Protein 5GJ3 (pdb70)

Foldseek 3Di:
DDDDQFAEEELAQQLLQLCVVLPNNVNYAEYEPRNCPVVVSNVPHHYQYHQADGHLCSVVVSVGQEYEYEPSGDDPVSVVSCVVVVRHYDYYYQFLDLCRQLRSLCVSCVVVVNNPSSVVLSVLLVVLLVVLLVLLVVQPQFWQEWEWEAQAPVATKTADPRANLCVLQVSLNHHDLQVQVVDHGIDHDDPSSLVRRLGLEYEYEPVRCVRQPHLVRVCVNPNQCPRLCNVVVRYHYYHCCQNGVSHSNSSVNSNVSNVSRSVSSPPRDD

Secondary structure (DSSP, 8-state):
-------EEE-SHHHHHHHHHTT-GGGEEEE-TT--SSHHHHTTS-B-EETTEE-HHHHHTT--SEEEEETT---HHHHHHHHHTT--EEEE---SSTTHHHHHHHHHHHHTT-HHHHHHHHHHHHHHHHHHHHHHTT-SSPPEEEEEEEETTTEEEEE-BSSHHHHHHHHTT-EEGGGGGT-BSEEE--HHHHHHH--SEEEEEHHHHHHTTHHHHHTTSTTGGGSHHHHHT-EEEE-HHHHHS-STTHHHHHHHHHHHHHHHHHHS--

B-factor: mean 26.41, std 10.15, range [11.86, 71.6]

Nearest PDB structures (foldseek):
  5y8b-assembly1_A  TM=9.807E-01  e=2.595E-48  Roseiflexus sp. RS-1
  5y8a-assembly2_B  TM=9.314E-01  e=2.116E-29  Burkholderia cenocepacia J2315
  2rg7-assembly1_C  TM=9.288E-01  e=3.990E-22  Shigella dysenteriae
  2r79-assembly1_A  TM=8.834E-01  e=9.830E-23  Pseudomonas aeruginosa
  5b4z-assembly1_A  TM=8.916E-01  e=2.299E-21  Corynebacterium glutamicum ATCC 13032

Organism: Roseiflexus sp. (strain RS-1) (NCBI:txid357808)

Solvent-accessible surface area: 12609 Å² total; per-residue (Å²): 109,142,176,78,86,69,90,0,0,0,0,0,0,12,0,0,7,0,0,25,51,4,48,33,5,126,72,6,23,0,7,3,66,28,8,59,84,30,68,118,123,8,135,135,45,63,99,1,16,75,24,134,178,7,48,10,128,21,0,42,67,28,107,15,52,19,0,0,0,1,112,25,11,6,46,101,124,11,19,47,101,0,140,95,58,63,24,78,43,34,67,17,50,38,42,58,32,28,83,0,1,33,66,0,0,99,38,0,1,148,42,20,58,30,80,135,108,0,69,160,31,0,63,95,3,69,55,48,12,58,57,0,104,87,54,9,170,106,21,130,94,54,3,51,0,0,1,0,70,9,142,20,102,143,35,37,45,0,0,0,152,97,14,24,2,22,35,1,0,67,12,0,18,6,70,15,0,0,40,78,38,59,13,80,81,93,94,86,25,33,100,119,14,7,129,44,4,72,0,2,0,0,0,0,18,72,146,5,25,142,53,14,56,24,40,95,16,0,22,173,10,111,44,0,44,100,0,10,0,5,167,83,134,41,26,35,35,21,51,54,22,36,1,54,11,7,6,12,36,3,0,78,0,0,44,64,0,0,90,22,0,67,78,2,18,129,38,8,134,195

CATH classification: 3.40.50.1980

Structure (mmCIF, N/CA/C/O backbone):
data_5GJ3
#
_entry.id   5GJ3
#
_cell.length_a   67.326
_cell.length_b   86.338
_cell.length_c   118.806
_cell.angle_alpha   90.000
_cell.angle_beta   90.000
_cell.angle_gamma   90.000
#
_symmetry.space_group_name_H-M   'C 2 2 21'
#
loop_
_entity.id
_entity.type
_entity.pdbx_description
1 polymer 'Periplasmic binding protein'
2 non-polymer 'PROTOPORPHYRIN IX CONTAINING FE'
3 non-polymer 'ZINC ION'
4 water water
#
loop_
_atom_site.group_PDB
_atom_site.id
_atom_site.type_symbol
_atom_site.label_atom_id
_atom_site.label_alt_id
_atom_site.label_comp_id
_atom_site.label_asym_id
_atom_site.label_entity_id
_atom_site.label_seq_id
_atom_site.pdbx_PDB_ins_code
_atom_site.Cartn_x
_atom_site.Cartn_y
_atom_site.Cartn_z
_atom_site.occupancy
_atom_site.B_iso_or_equiv
_atom_site.auth_seq_id
_atom_site.auth_comp_id
_atom_site.auth_asym_id
_atom_site.auth_atom_id
_atom_site.pdbx_PDB_model_num
ATOM 1 N N . GLY A 1 1 ? -0.841 -10.411 39.050 1.00 42.70 91 GLY A N 1
ATOM 2 C CA . GLY A 1 1 ? -1.444 -11.229 37.956 1.00 52.45 91 GLY A CA 1
ATOM 3 C C . GLY A 1 1 ? -2.090 -10.449 36.813 1.00 58.40 91 GLY A C 1
ATOM 4 O O . GLY A 1 1 ? -1.588 -10.538 35.685 1.00 64.61 91 GLY A O 1
ATOM 5 N N . PRO A 1 2 ? -3.189 -9.673 37.094 1.00 55.71 92 PRO A N 1
ATOM 6 C CA . PRO A 1 2 ? -4.169 -9.139 36.106 1.00 55.58 92 PRO A CA 1
ATOM 7 C C . PRO A 1 2 ? -3.568 -8.353 34.934 1.00 54.18 92 PRO A C 1
ATOM 8 O O . PRO A 1 2 ? -2.624 -7.581 35.125 1.00 49.38 92 PRO A O 1
ATOM 12 N N . LEU A 1 3 ? -4.116 -8.562 33.736 1.00 51.72 93 LEU A N 1
ATOM 13 C CA . LEU A 1 3 ? -3.582 -7.953 32.518 1.00 50.58 93 LEU A CA 1
ATOM 14 C C . LEU A 1 3 ? -4.633 -7.049 31.874 1.00 48.38 93 LEU A C 1
ATOM 15 O O . LEU A 1 3 ? -5.751 -7.502 31.574 1.00 51.72 93 LEU A O 1
ATOM 20 N N . GLY A 1 4 ? -4.282 -5.782 31.662 1.00 38.84 94 GLY A N 1
ATOM 21 C CA . GLY A 1 4 ? -5.179 -4.850 30.984 1.00 36.84 94 GL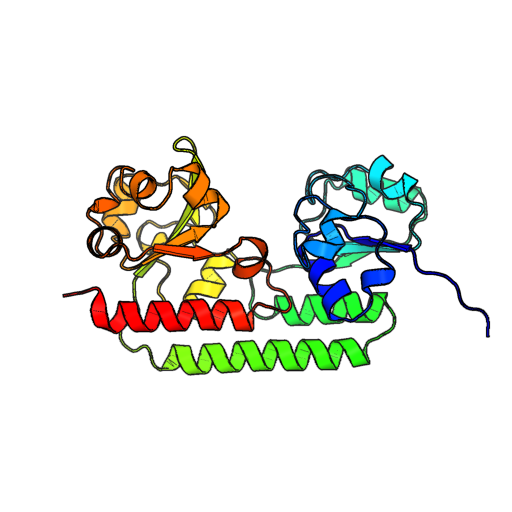Y A CA 1
ATOM 22 C C . GLY A 1 4 ? -4.979 -4.985 29.489 1.00 37.16 94 GLY A C 1
ATOM 23 O O . GLY A 1 4 ? -4.035 -5.639 29.046 1.00 39.39 94 GLY A O 1
ATOM 24 N N . SER A 1 5 ? -5.838 -4.390 28.678 1.00 32.77 95 SER A N 1
ATOM 25 C CA . SER A 1 5 ? -5.508 -4.426 27.268 1.00 30.90 95 SER A CA 1
ATOM 26 C C . SER A 1 5 ? -5.296 -3.014 26.739 1.00 26.69 95 SER A C 1
ATOM 27 O O . SER A 1 5 ? -6.179 -2.144 26.835 1.00 25.73 95 SER A O 1
ATOM 30 N N . GLU A 1 6 ? -4.089 -2.786 26.258 1.00 23.48 96 GLU A N 1
ATOM 31 C CA . GLU A 1 6 ? -3.654 -1.472 25.818 1.00 23.20 96 GLU A CA 1
ATOM 32 C C . GLU A 1 6 ? -4.421 -1.101 24.534 1.00 21.09 96 GLU A C 1
ATOM 33 O O . GLU A 1 6 ? -4.598 -1.925 23.642 1.00 19.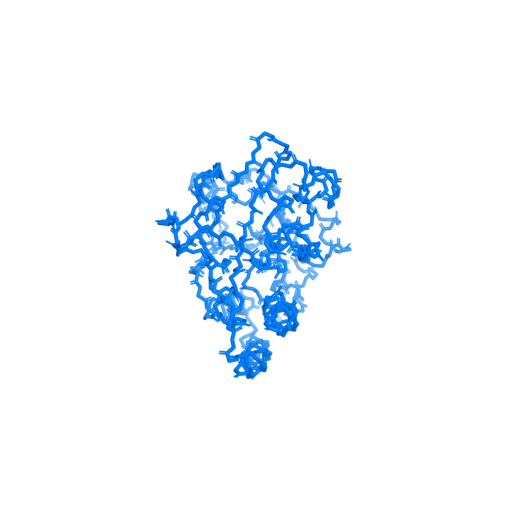35 96 GLU A O 1
ATOM 39 N N . ARG A 1 7 ? -4.940 0.117 24.486 1.00 20.87 97 ARG A N 1
ATOM 40 C CA . ARG A 1 7 ? -5.544 0.693 23.279 1.00 18.78 97 ARG A CA 1
ATOM 41 C C . ARG A 1 7 ? -4.798 2.005 22.974 1.00 19.71 97 ARG A C 1
ATOM 42 O O . ARG A 1 7 ? -5.021 3.028 23.612 1.00 17.36 97 ARG A O 1
ATOM 50 N N . ILE A 1 8 ? -3.887 1.923 22.020 1.00 16.61 98 ILE A N 1
ATOM 51 C CA . ILE A 1 8 ? -2.975 3.025 21.690 1.00 16.34 98 ILE A CA 1
ATOM 52 C C . ILE A 1 8 ? -3.492 3.797 20.480 1.00 17.00 98 ILE A C 1
ATOM 53 O O . ILE A 1 8 ? -3.854 3.199 19.397 1.00 16.25 98 ILE A O 1
ATOM 58 N N . VAL A 1 9 ? -3.556 5.113 20.660 1.00 16.16 99 VAL A N 1
ATOM 59 C CA . VAL A 1 9 ? -3.781 6.036 19.583 1.00 16.50 99 VAL A CA 1
ATOM 60 C C . VAL A 1 9 ? -2.451 6.764 19.376 1.00 17.23 99 VAL A C 1
ATOM 61 O O . VAL A 1 9 ? -1.891 7.381 20.301 1.00 14.20 99 VAL A O 1
ATOM 65 N N . SER A 1 10 ? -1.920 6.616 18.167 1.00 17.17 100 SER A N 1
ATOM 66 C CA . SER A 1 10 ? -0.620 7.169 17.827 1.00 18.93 100 SER A CA 1
ATOM 67 C C . SER A 1 10 ? -0.825 8.435 16.962 1.00 17.71 100 SER A C 1
ATOM 68 O O . SER A 1 10 ? -1.526 8.401 15.920 1.00 17.26 100 SER A O 1
ATOM 71 N N . LEU A 1 11 ? -0.223 9.549 17.366 1.00 15.99 101 LEU A N 1
ATOM 72 C CA . LEU A 1 11 ? -0.502 10.833 16.718 1.00 15.90 101 LEU A CA 1
ATOM 73 C C . LEU A 1 11 ? 0.340 11.183 15.444 1.00 15.08 101 LEU A C 1
ATOM 74 O O . LEU A 1 11 ? 0.010 12.147 14.736 1.00 15.15 101 LEU A O 1
ATOM 79 N N . ASN A 1 12 ? 1.402 10.441 15.192 1.00 13.73 102 ASN A N 1
ATOM 80 C CA . ASN A 1 12 ? 2.305 10.791 14.094 1.00 15.71 102 ASN A CA 1
ATOM 81 C C . ASN A 1 12 ? 2.704 9.539 13.371 1.00 17.38 102 ASN A C 1
ATOM 82 O O . ASN A 1 12 ? 2.894 8.493 13.996 1.00 17.08 102 ASN A O 1
ATOM 87 N N . GLY A 1 13 ? 2.825 9.644 12.042 1.00 17.48 103 GLY A N 1
ATOM 88 C CA . GLY A 1 13 ? 3.275 8.496 11.242 1.00 16.76 103 GLY A CA 1
ATOM 89 C C . GLY A 1 13 ? 4.564 7.817 11.648 1.00 16.53 103 GLY A C 1
ATOM 90 O O . GLY A 1 13 ? 4.645 6.596 11.605 1.00 14.54 103 GLY A O 1
ATOM 91 N N . ASP A 1 14 ? 5.590 8.588 12.054 1.00 18.36 104 ASP A N 1
ATOM 92 C CA . ASP A 1 14 ? 6.852 7.999 12.496 1.00 17.83 104 ASP A CA 1
ATOM 93 C C . ASP A 1 14 ? 6.807 7.260 13.875 1.00 18.80 104 ASP A C 1
ATOM 94 O O . ASP A 1 14 ? 7.447 6.191 14.082 1.00 16.81 104 ASP A O 1
ATOM 99 N N . ILE A 1 15 ? 6.001 7.794 14.801 1.00 17.47 105 ILE A N 1
ATOM 100 C CA . ILE A 1 15 ? 5.704 7.102 16.074 1.00 15.69 105 ILE A CA 1
ATOM 101 C C . ILE A 1 15 ? 4.956 5.780 15.825 1.00 15.80 105 ILE A C 1
ATOM 102 O O . ILE A 1 15 ? 5.325 4.727 16.367 1.00 17.66 105 ILE A O 1
ATOM 107 N N . THR A 1 16 ? 3.951 5.824 14.962 1.00 15.16 106 THR A N 1
ATOM 108 C CA . THR A 1 16 ? 3.219 4.601 14.582 1.00 16.05 106 THR A CA 1
ATOM 109 C C . THR A 1 16 ? 4.173 3.524 14.029 1.00 16.82 106 THR A C 1
ATOM 110 O O . THR A 1 16 ? 4.164 2.383 14.474 1.00 16.91 106 THR A O 1
ATOM 114 N N . GLU A 1 17 ? 5.041 3.915 13.102 1.00 17.02 107 GLU A N 1
ATOM 115 C CA . GLU A 1 17 ? 6.004 2.999 12.498 1.00 16.58 107 GLU A CA 1
ATOM 116 C C . GLU A 1 17 ? 6.872 2.379 13.575 1.00 16.83 107 GLU A C 1
ATOM 117 O O . GLU A 1 17 ? 7.193 1.188 13.537 1.00 17.89 107 GLU A O 1
ATOM 123 N N . ILE A 1 18 ? 7.242 3.186 14.565 1.00 17.19 108 ILE A N 1
ATOM 124 C CA . ILE A 1 18 ? 8.124 2.719 15.603 1.00 15.31 108 ILE A CA 1
ATOM 125 C C . ILE A 1 18 ? 7.323 1.702 16.507 1.00 16.16 108 ILE A C 1
ATOM 126 O O . ILE A 1 18 ? 7.894 0.729 16.956 1.00 15.54 108 ILE A O 1
ATOM 131 N N . ILE A 1 19 ? 6.039 1.943 16.779 1.00 15.79 109 ILE A N 1
ATOM 132 C CA . ILE A 1 19 ? 5.265 1.013 17.639 1.00 17.14 109 ILE A CA 1
ATOM 133 C C . ILE A 1 19 ? 5.242 -0.362 16.940 1.00 19.11 109 ILE A C 1
ATOM 134 O O . ILE A 1 19 ? 5.443 -1.405 17.602 1.00 18.95 109 ILE A O 1
ATOM 139 N N . PHE A 1 20 ? 4.957 -0.343 15.625 1.00 17.87 110 PHE A N 1
ATOM 140 C CA . PHE A 1 20 ? 4.919 -1.595 14.836 1.00 19.23 110 PHE A CA 1
ATOM 141 C C . PHE A 1 20 ? 6.307 -2.257 14.793 1.00 18.44 110 PHE A C 1
ATOM 142 O O . PHE A 1 20 ? 6.408 -3.452 14.974 1.00 21.38 110 PHE A O 1
ATOM 150 N N . ALA A 1 21 ? 7.386 -1.480 14.670 1.00 18.56 111 ALA A N 1
ATOM 151 C CA . ALA A 1 21 ? 8.745 -2.049 14.655 1.00 18.71 111 ALA A CA 1
ATOM 152 C C . ALA A 1 21 ? 9.152 -2.666 15.966 1.00 21.36 111 ALA A C 1
ATOM 153 O O . ALA A 1 21 ? 10.037 -3.580 16.021 1.00 20.41 111 ALA A O 1
ATOM 155 N N . LEU A 1 22 ? 8.539 -2.196 17.056 1.00 20.57 112 LEU A N 1
ATOM 156 C CA . LEU A 1 22 ? 8.842 -2.769 18.369 1.00 21.53 112 LEU A CA 1
ATOM 157 C C . LEU A 1 22 ? 8.018 -4.045 18.647 1.00 23.72 112 LEU A C 1
ATOM 158 O O . LEU A 1 22 ? 8.189 -4.700 19.689 1.00 27.33 112 LEU A O 1
ATOM 163 N N . GLY A 1 23 ? 7.096 -4.375 17.760 1.00 22.29 113 GLY A N 1
ATOM 164 C CA . GLY A 1 23 ? 6.279 -5.557 17.952 1.00 23.86 113 GLY A CA 1
ATOM 165 C C . GLY A 1 23 ? 4.904 -5.347 18.592 1.00 30.07 113 GLY A C 1
ATOM 166 O O . GLY A 1 23 ? 4.240 -6.341 18.928 1.00 30.31 113 GLY A O 1
ATOM 167 N N . MET A 1 24 ? 4.435 -4.090 18.708 1.00 25.27 114 MET A N 1
ATOM 168 C CA . MET A 1 24 ? 3.265 -3.760 19.542 1.00 23.12 114 MET A CA 1
ATOM 169 C C . MET A 1 24 ? 2.131 -3.229 18.695 1.00 21.63 114 MET A C 1
ATOM 170 O O . MET A 1 24 ? 1.176 -2.588 19.192 1.00 19.62 114 MET A O 1
ATOM 175 N N . GLY A 1 25 ? 2.241 -3.479 17.388 1.00 19.56 115 GLY A N 1
ATOM 176 C CA . GLY A 1 25 ? 1.264 -2.968 16.464 1.00 20.17 115 GLY A CA 1
ATOM 177 C C . GLY A 1 25 ? -0.135 -3.483 16.744 1.00 21.34 115 GLY A C 1
ATOM 178 O O . GLY A 1 25 ? -1.123 -2.760 16.521 1.00 21.23 115 GLY A O 1
ATOM 179 N N . GLU A 1 26 ? -0.281 -4.691 17.293 1.00 22.66 116 GLU A N 1
ATOM 180 C CA . GLU A 1 26 ? -1.674 -5.149 17.495 1.00 22.95 116 GLU A CA 1
ATOM 181 C C . GLU A 1 26 ? -2.438 -4.289 18.516 1.00 23.06 116 GLU A C 1
ATOM 182 O O . GLU A 1 26 ? -3.663 -4.345 18.549 1.00 21.17 116 GLU A O 1
ATOM 188 N N . TYR A 1 27 ? -1.739 -3.469 19.312 1.00 21.38 117 TYR A N 1
ATOM 189 C CA . TYR A 1 27 ? -2.424 -2.613 20.305 1.00 22.56 117 TYR A CA 1
ATOM 190 C C . TYR A 1 27 ? -2.817 -1.255 19.798 1.00 20.95 117 TYR A C 1
ATOM 191 O O . TYR A 1 27 ? -3.417 -0.487 20.564 1.00 19.52 117 TYR A O 1
ATOM 200 N N . VAL A 1 28 ? -2.537 -0.967 18.529 1.00 19.12 118 VAL A N 1
ATOM 201 C CA . VAL A 1 28 ? -2.830 0.368 18.004 1.00 19.36 118 VAL A CA 1
ATOM 202 C C . VAL A 1 28 ? -4.285 0.355 17.522 1.00 19.32 118 VAL A C 1
ATOM 203 O O . VAL A 1 28 ? -4.655 -0.499 16.738 1.00 22.44 118 VAL A O 1
ATOM 207 N N . VAL A 1 29 ? -5.089 1.302 17.974 1.00 17.21 119 VAL A N 1
ATOM 208 C CA . VAL A 1 29 ? -6.493 1.394 17.597 1.00 17.26 119 VAL A CA 1
ATOM 209 C C . VAL A 1 29 ? -6.846 2.585 16.716 1.00 18.44 119 VAL A C 1
ATOM 210 O O . VAL A 1 29 ? -7.976 2.666 16.170 1.00 17.42 119 VAL A O 1
ATOM 214 N N . GLY A 1 30 ? -5.900 3.511 16.528 1.00 18.61 120 GLY A N 1
ATOM 215 C CA . GLY A 1 30 ? -6.196 4.713 15.734 1.00 18.73 120 GLY A CA 1
ATOM 216 C C . GLY A 1 30 ? -4.893 5.343 15.316 1.00 18.90 120 GLY A C 1
ATOM 217 O O . GLY A 1 30 ? -3.923 5.317 16.093 1.00 17.03 120 GLY A O 1
ATOM 218 N N . VAL A 1 31 ? -4.863 5.857 14.083 1.00 18.05 121 VAL A N 1
ATOM 219 C CA . VAL A 1 31 ? -3.644 6.503 13.536 1.00 19.41 121 VAL A CA 1
ATOM 220 C C . VAL A 1 31 ? -3.981 7.775 12.784 1.00 20.40 121 VAL A C 1
ATOM 221 O O . VAL A 1 31 ? -5.122 7.976 12.373 1.00 20.53 121 VAL A O 1
ATOM 225 N N . ASP A 1 32 ? -2.973 8.619 12.567 1.00 20.90 122 ASP A N 1
ATOM 226 C CA . ASP A 1 32 ? -3.175 9.820 11.766 1.00 21.67 122 ASP A CA 1
ATOM 227 C C . ASP A 1 32 ? -2.921 9.520 10.264 1.00 22.50 122 ASP A C 1
ATOM 228 O O . ASP A 1 32 ? -2.339 8.463 9.914 1.00 22.00 122 ASP A O 1
ATOM 233 N N . SER A 1 33 ? -3.380 10.448 9.398 1.00 24.40 123 SER A N 1
ATOM 234 C CA . SER A 1 33 ? -3.196 10.416 7.900 1.00 27.93 123 SER A CA 1
ATOM 235 C C . SER A 1 33 ? -1.802 10.133 7.402 1.00 25.67 123 SER A C 1
ATOM 236 O O . SER A 1 33 ? -1.634 9.566 6.327 1.00 27.88 123 SER A O 1
ATOM 239 N N . SER A 1 34 ? -0.781 10.578 8.130 1.00 24.10 124 SER A N 1
ATOM 240 C CA . SER A 1 34 ? 0.599 10.369 7.659 1.00 24.43 124 SER A CA 1
ATOM 241 C C . SER A 1 34 ? 1.129 8.971 8.016 1.00 23.84 124 SER A C 1
ATOM 242 O O . SER A 1 34 ? 2.288 8.653 7.741 1.00 21.30 124 SER A O 1
ATOM 245 N N . ALA A 1 35 ? 0.329 8.144 8.683 1.00 19.99 125 ALA A N 1
ATOM 246 C CA . ALA A 1 35 ? 0.830 6.856 9.131 1.00 21.13 125 ALA A CA 1
ATOM 247 C C . ALA A 1 35 ? 0.661 5.833 8.014 1.00 24.25 125 ALA A C 1
ATOM 248 O O . ALA A 1 35 ? -0.328 5.099 7.992 1.00 22.87 125 ALA A O 1
ATOM 250 N N . THR A 1 36 ? 1.647 5.761 7.121 1.00 23.53 126 THR A N 1
ATOM 251 C CA . THR A 1 36 ? 1.569 4.902 5.904 1.00 23.92 126 THR A CA 1
ATOM 252 C C . THR A 1 36 ? 2.502 3.660 6.017 1.00 25.07 126 THR A C 1
ATOM 253 O O . THR A 1 36 ? 2.692 2.973 5.021 1.00 26.29 126 THR A O 1
ATOM 257 N N . TYR A 1 37 ? 3.085 3.376 7.199 1.00 23.61 127 TYR A N 1
ATOM 258 C CA . TYR A 1 37 ? 3.942 2.186 7.400 1.00 24.21 127 TYR A CA 1
ATOM 259 C C . TYR A 1 37 ? 3.754 1.453 8.750 1.00 25.93 127 TYR A C 1
ATOM 260 O O . TYR A 1 37 ? 3.883 2.102 9.789 1.00 24.13 127 TYR A O 1
ATOM 269 N N . PRO A 1 38 ? 3.550 0.096 8.744 1.00 27.28 128 PRO A N 1
ATOM 270 C CA . PRO A 1 38 ? 3.453 -0.827 7.542 1.00 27.24 128 PRO A CA 1
ATOM 271 C C . PRO A 1 38 ? 2.111 -0.600 6.830 1.00 25.44 128 PRO A C 1
ATOM 272 O O . PRO A 1 38 ? 1.059 -0.618 7.503 1.00 25.48 128 PRO A O 1
ATOM 276 N N . PRO A 1 39 ? 2.120 -0.310 5.504 1.00 26.40 129 PRO A N 1
ATOM 277 C CA . PRO A 1 39 ? 0.844 0.156 4.890 1.00 27.43 129 PRO A CA 1
ATOM 278 C C . PRO A 1 39 ? -0.319 -0.869 4.950 1.00 29.37 129 PRO A C 1
ATOM 279 O O . PRO A 1 39 ? -1.500 -0.480 5.076 1.00 29.33 129 PRO A O 1
ATOM 283 N N . GLU A 1 40 ? 0.025 -2.158 4.919 1.00 33.28 130 GLU A N 1
ATOM 284 C CA . GLU A 1 40 ? -1.003 -3.210 4.940 1.00 36.99 130 GLU A CA 1
ATOM 285 C C . GLU A 1 40 ? -1.803 -3.175 6.253 1.00 36.04 130 GLU A C 1
ATOM 286 O O . GLU A 1 40 ? -3.006 -3.447 6.254 1.00 32.72 130 GLU A O 1
ATOM 292 N N . ARG A 1 41 ? -1.127 -2.812 7.348 1.00 30.99 131 ARG A N 1
ATOM 293 C CA . ARG A 1 41 ? -1.742 -2.782 8.684 1.00 29.07 131 ARG A CA 1
ATOM 294 C C . ARG A 1 41 ? -2.419 -1.448 8.964 1.00 27.55 131 ARG A C 1
ATOM 295 O O . ARG A 1 41 ? -3.571 -1.433 9.383 1.00 26.33 131 ARG A O 1
ATOM 303 N N . THR A 1 42 ? -1.757 -0.318 8.662 1.00 25.53 132 THR A N 1
ATOM 304 C CA . THR A 1 42 ? -2.327 0.986 9.016 1.00 25.10 132 THR A CA 1
ATOM 305 C C . THR A 1 42 ? -3.528 1.376 8.150 1.00 26.87 132 THR A C 1
ATOM 306 O O . THR A 1 42 ? -4.393 2.136 8.600 1.00 23.39 132 THR A O 1
ATOM 310 N N . LYS A 1 43 ? -3.621 0.846 6.918 1.00 27.48 133 LYS A N 1
ATOM 311 C CA . LYS A 1 43 ? -4.824 1.129 6.093 1.00 29.74 133 LYS A CA 1
ATOM 312 C C . LYS A 1 43 ? -6.076 0.577 6.760 1.00 29.26 133 LYS A C 1
ATOM 313 O O . LYS A 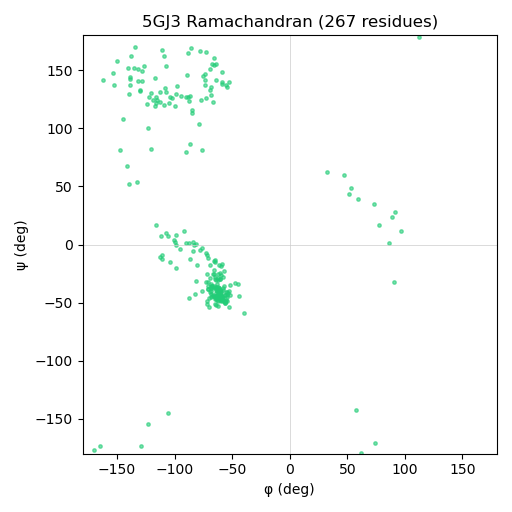1 43 ? -7.142 1.084 6.554 1.00 29.91 133 LYS A O 1
ATOM 319 N N . MET A 1 44 ? -5.934 -0.443 7.594 1.00 31.88 134 MET A N 1
ATOM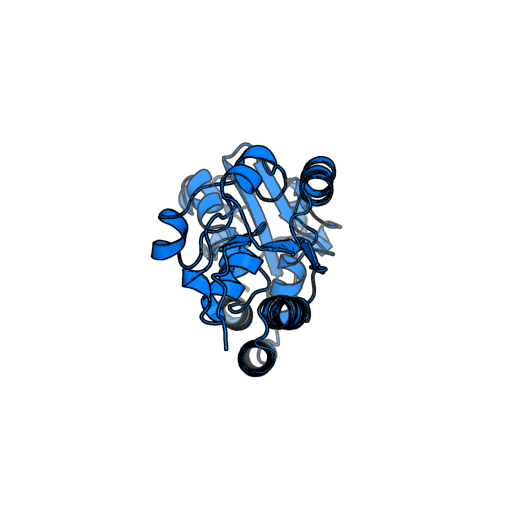 320 C CA . MET A 1 44 ? -7.112 -1.010 8.260 1.00 35.91 134 MET A CA 1
ATOM 321 C C . MET A 1 44 ? -7.569 -0.242 9.507 1.00 33.69 134 MET A C 1
ATOM 322 O O . MET A 1 44 ? -8.526 -0.643 10.149 1.00 30.62 134 MET A O 1
ATOM 327 N N . LEU A 1 45 ? -6.897 0.846 9.881 1.00 28.59 135 LEU A N 1
ATOM 328 C CA . LEU A 1 45 ? -7.197 1.415 11.214 1.00 25.77 135 LEU A CA 1
ATOM 329 C C . LEU A 1 45 ? -7.982 2.703 11.140 1.00 24.58 135 LEU A C 1
ATOM 330 O O . LEU A 1 45 ? -7.871 3.437 10.172 1.00 24.43 135 LEU A O 1
ATOM 335 N N . PRO A 1 46 ? -8.756 3.016 12.170 1.00 23.33 136 PRO A N 1
ATOM 336 C CA . PRO A 1 46 ? -9.481 4.276 12.129 1.00 23.63 136 PRO A CA 1
ATOM 337 C C . PRO A 1 46 ? -8.529 5.513 11.992 1.00 24.98 136 PRO A C 1
ATOM 338 O O . PRO A 1 46 ? -7.375 5.501 12.490 1.00 24.14 136 PRO A O 1
ATOM 342 N N . ASN A 1 47 ? -9.023 6.545 11.317 1.00 25.07 137 ASN A N 1
ATOM 343 C CA . ASN A 1 47 ? -8.255 7.746 11.036 1.00 25.28 137 ASN A CA 1
ATOM 344 C C . ASN A 1 47 ? -8.649 8.742 12.073 1.00 24.66 137 ASN A C 1
ATOM 345 O O . ASN A 1 47 ? -9.833 8.911 12.316 1.00 24.82 137 ASN A O 1
ATOM 350 N N . ILE A 1 48 ? -7.673 9.454 12.647 1.00 21.04 138 ILE A N 1
ATOM 351 C CA . ILE A 1 48 ? -7.986 10.473 13.653 1.00 19.54 138 ILE A CA 1
ATOM 352 C C . ILE A 1 48 ? -7.673 11.888 13.095 1.00 18.59 138 ILE A C 1
ATOM 353 O O . ILE A 1 48 ? -7.765 12.885 13.823 1.00 18.41 138 ILE A O 1
ATOM 358 N N . GLY A 1 49 ? -7.342 11.973 11.808 1.00 19.38 139 GLY A N 1
ATOM 359 C CA . GLY A 1 49 ? -7.101 13.289 11.181 1.00 17.71 139 GLY A CA 1
ATOM 360 C C . GLY A 1 49 ? -5.623 13.376 10.829 1.00 19.65 139 GLY A C 1
ATOM 361 O O . GLY A 1 49 ? -4.880 12.430 11.098 1.00 20.49 139 GLY A O 1
ATOM 362 N N . TYR A 1 50 ? -5.182 14.486 10.226 1.00 19.31 140 TYR A N 1
ATOM 363 C CA . TYR A 1 50 ? -3.737 14.679 9.951 1.00 19.57 140 TYR A CA 1
ATOM 364 C C . TYR A 1 50 ? -2.971 15.054 11.281 1.00 16.77 140 TYR A C 1
ATOM 365 O O . TYR A 1 50 ? -3.522 15.735 12.124 1.00 17.49 140 TYR A O 1
ATOM 374 N N . GLN A 1 51 ? -1.735 14.594 11.433 1.00 17.00 141 GLN A N 1
ATOM 375 C CA . GLN A 1 51 ? -0.914 14.852 12.662 1.00 18.10 141 GLN A CA 1
ATOM 376 C C . GLN A 1 51 ? -0.920 16.277 13.216 1.00 18.16 141 GLN A C 1
ATOM 377 O O . GLN A 1 51 ? -0.871 16.447 14.427 1.00 18.47 141 GLN A O 1
ATOM 383 N N . ARG A 1 52 ? -1.012 17.294 12.345 1.00 17.97 142 ARG A N 1
ATOM 384 C CA . ARG A 1 52 ? -1.035 18.714 12.768 1.00 19.19 142 ARG A CA 1
ATOM 385 C C . ARG A 1 52 ? -2.440 19.269 12.824 1.00 19.42 142 ARG A C 1
ATOM 386 O O . ARG A 1 52 ? -2.639 20.424 13.157 1.00 19.92 142 ARG A O 1
ATOM 394 N N . ARG A 1 53 ? -3.428 18.441 12.499 1.00 20.05 143 ARG A N 1
ATOM 395 C CA . ARG A 1 53 ? -4.813 18.910 12.477 1.00 19.65 143 ARG A CA 1
ATOM 396 C C . ARG A 1 53 ? -5.700 17.790 13.077 1.00 20.58 143 ARG A C 1
ATOM 397 O O . ARG A 1 53 ? -6.708 17.344 12.483 1.00 15.98 143 ARG A O 1
ATOM 405 N N . LEU A 1 54 ? -5.306 17.331 14.272 1.00 16.88 144 LEU A N 1
ATOM 406 C CA . LEU A 1 54 ? -5.922 16.153 14.865 1.00 16.05 144 LEU A CA 1
ATOM 407 C C . LEU A 1 54 ? -7.304 16.414 15.385 1.00 14.88 144 LEU A C 1
ATOM 408 O O . LEU A 1 54 ? -7.543 17.444 15.969 1.00 14.67 144 LEU A O 1
ATOM 413 N N . SER A 1 55 ? -8.202 15.446 15.202 1.00 17.59 145 SER A N 1
ATOM 414 C CA . SER A 1 55 ? -9.561 15.504 15.777 1.00 17.70 145 SER A CA 1
ATOM 415 C C . SER A 1 55 ? -9.590 14.973 17.244 1.00 17.50 145 SER A C 1
ATOM 416 O O . SER A 1 55 ? -9.363 13.770 17.469 1.00 16.34 145 SER A O 1
ATOM 419 N N . ALA A 1 56 ? -9.913 15.829 18.206 1.00 16.70 146 ALA A N 1
ATOM 420 C CA . ALA A 1 56 ? -10.087 15.391 19.591 1.00 19.16 146 ALA A CA 1
ATOM 421 C C . ALA A 1 56 ? -11.159 14.293 19.682 1.00 21.53 146 ALA A C 1
ATOM 422 O O . ALA A 1 56 ? -10.930 13.247 20.313 1.00 20.03 146 ALA A O 1
ATOM 424 N N . GLU A 1 57 ? -12.314 14.517 19.055 1.00 22.26 147 GLU A N 1
ATOM 425 C CA . GLU A 1 57 ? -13.401 13.511 19.064 1.00 27.32 147 GLU A CA 1
ATOM 426 C C . GLU A 1 57 ? -13.009 12.195 18.366 1.00 26.97 147 GLU A C 1
ATOM 427 O O . GLU A 1 57 ? -13.332 11.118 18.852 1.00 26.80 147 GLU A O 1
ATOM 433 N N . GLY A 1 58 ? -12.294 12.284 17.246 1.00 24.36 148 GLY A N 1
ATOM 434 C CA . GLY A 1 58 ? -11.798 11.104 16.573 1.00 23.41 148 GLY A CA 1
ATOM 435 C C . GLY A 1 58 ? -10.848 10.279 17.448 1.00 22.96 148 GLY A C 1
ATOM 436 O O . GLY A 1 58 ? -10.869 9.058 17.409 1.00 25.04 148 GLY A O 1
ATOM 437 N N . ILE A 1 59 ? -9.992 10.939 18.220 1.00 19.80 149 ILE A N 1
ATOM 438 C CA . ILE A 1 59 ? -9.120 10.217 19.142 1.00 18.77 149 ILE A CA 1
ATOM 439 C C . ILE A 1 59 ? -9.976 9.658 20.326 1.00 20.16 149 ILE A C 1
ATOM 440 O O . ILE A 1 59 ? -9.855 8.480 20.691 1.00 20.08 149 ILE A O 1
ATOM 445 N N . LEU A 1 60 ? -10.775 10.514 20.966 1.00 19.79 150 LEU A N 1
ATOM 446 C CA . LEU A 1 60 ? -11.433 10.081 22.244 1.00 22.93 150 LEU A CA 1
ATOM 447 C C . LEU A 1 60 ? -12.509 9.011 22.083 1.00 23.81 150 LEU A C 1
ATOM 448 O O . LEU A 1 60 ? -12.711 8.175 22.974 1.00 24.15 150 LEU A O 1
ATOM 453 N N . SER A 1 61 ? -13.155 9.002 20.918 1.00 23.95 151 SER A N 1
ATOM 454 C CA . SER A 1 61 ? -14.174 8.022 20.655 1.00 26.91 151 SER A CA 1
ATOM 455 C C . SER A 1 61 ? -13.587 6.604 20.439 1.00 27.06 151 SER A C 1
ATOM 456 O O . SER A 1 61 ? -14.340 5.633 20.387 1.00 28.38 151 SER A O 1
ATOM 459 N N . LEU A 1 62 ? -12.260 6.479 20.341 1.00 23.28 152 LEU A N 1
ATOM 460 C CA . LEU A 1 62 ? -11.644 5.153 20.265 1.00 23.99 152 LEU A CA 1
ATOM 461 C C . LEU A 1 62 ? -11.346 4.567 21.654 1.00 24.03 152 LEU A C 1
ATOM 462 O O . LEU A 1 62 ? -10.763 3.491 21.742 1.00 24.80 152 LEU A O 1
ATOM 467 N N . ASN A 1 63 ? -11.705 5.310 22.709 1.00 25.16 153 ASN A N 1
ATOM 468 C CA . ASN A 1 63 ? -11.442 4.940 24.112 1.00 25.37 153 ASN A CA 1
ATOM 469 C C . ASN A 1 63 ? -10.030 4.483 24.331 1.00 25.30 153 ASN A C 1
ATOM 470 O O . ASN A 1 63 ? -9.795 3.349 24.820 1.00 22.61 153 ASN A O 1
ATOM 475 N N . PRO A 1 64 ? -9.069 5.369 24.028 1.00 20.27 154 PRO A N 1
ATOM 476 C CA . PRO A 1 64 ? -7.673 4.966 24.240 1.00 19.69 154 PRO A CA 1
ATOM 477 C C . PRO A 1 64 ? -7.318 4.745 25.707 1.00 19.34 154 PRO A C 1
ATOM 478 O O . PRO A 1 64 ? -7.912 5.349 26.600 1.00 21.14 154 PRO A O 1
ATOM 482 N N . THR A 1 65 ? -6.313 3.923 25.957 1.00 18.84 155 THR A N 1
ATOM 483 C CA . THR A 1 65 ? -5.697 3.834 27.288 1.00 18.36 155 THR A CA 1
ATOM 484 C C . THR A 1 65 ? -4.425 4.705 27.228 1.00 18.56 155 THR A C 1
ATOM 485 O O . THR A 1 65 ? -3.871 5.146 28.239 1.00 18.11 155 THR A O 1
ATOM 489 N N . LEU A 1 66 ? -3.945 4.964 26.022 1.00 17.38 156 LEU A N 1
ATOM 490 C CA . LEU A 1 66 ? -2.724 5.763 25.891 1.00 17.02 156 LEU A CA 1
ATOM 491 C C . LEU A 1 66 ? -2.704 6.506 24.546 1.00 16.34 156 LEU A C 1
ATOM 492 O O . LEU A 1 66 ? -2.970 5.900 23.469 1.00 18.31 156 LEU A O 1
ATOM 497 N N . VAL A 1 67 ? -2.285 7.765 24.606 1.00 14.87 157 VAL A N 1
ATOM 498 C CA . VAL A 1 67 ? -2.073 8.545 23.384 1.00 13.50 157 VAL A CA 1
ATOM 499 C C . VAL A 1 67 ? -0.655 9.014 23.373 1.00 15.33 157 VAL A C 1
ATOM 500 O O . VAL A 1 67 ? -0.196 9.622 24.344 1.00 16.17 157 VAL A O 1
ATOM 504 N N . ILE A 1 68 ? 0.046 8.729 22.271 1.00 15.60 158 ILE A N 1
ATOM 505 C CA . ILE A 1 68 ? 1.434 8.998 22.154 1.00 17.84 158 ILE A CA 1
ATOM 506 C C . ILE A 1 68 ? 1.750 9.716 20.816 1.00 17.85 158 ILE A C 1
ATOM 507 O O . ILE A 1 68 ? 1.182 9.375 19.769 1.00 14.98 158 ILE A O 1
ATOM 512 N N . GLY A 1 69 ? 2.664 10.683 20.853 1.00 16.11 159 GLY A N 1
ATOM 513 C CA . GLY A 1 69 ? 3.018 11.444 19.604 1.00 15.46 159 GLY A CA 1
ATOM 514 C C . GLY A 1 69 ? 4.317 12.213 19.831 1.00 16.80 159 GLY A C 1
ATOM 515 O O . GLY A 1 69 ? 4.995 12.033 20.859 1.00 17.57 159 GLY A O 1
ATOM 516 N N . ASP A 1 70 ? 4.703 13.038 18.875 1.00 14.97 160 ASP A N 1
ATOM 517 C CA . ASP A 1 70 ? 5.890 13.831 19.093 1.00 16.04 160 ASP A CA 1
ATOM 518 C C . ASP A 1 70 ? 5.522 15.265 18.772 1.00 16.61 160 ASP A C 1
ATOM 519 O O . ASP A 1 70 ? 4.310 15.586 18.597 1.00 15.18 160 ASP A O 1
ATOM 524 N N . GLU A 1 71 ? 6.511 16.145 18.772 1.00 18.28 161 GLU A N 1
ATOM 525 C CA . GLU A 1 71 ? 6.264 17.592 18.697 1.00 20.31 161 GLU A CA 1
ATOM 526 C C . GLU A 1 71 ? 5.509 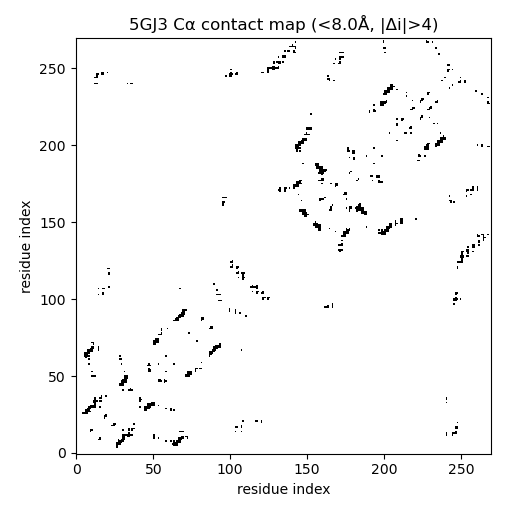18.078 17.456 1.00 19.58 161 GLU A C 1
ATOM 527 O O . GLU A 1 71 ? 4.973 19.175 17.499 1.00 17.96 161 GLU A O 1
ATOM 533 N N . ALA A 1 72 ? 5.455 17.293 16.376 1.00 19.34 162 ALA A N 1
ATOM 534 C CA . ALA A 1 72 ? 4.626 17.653 15.222 1.00 21.72 162 ALA A CA 1
ATOM 535 C C . ALA A 1 72 ? 3.113 17.555 15.496 1.00 22.59 162 ALA A C 1
ATOM 536 O O . ALA A 1 72 ? 2.330 18.146 14.741 1.00 23.01 162 ALA A O 1
ATOM 538 N N . ALA A 1 73 ? 2.696 16.837 16.552 1.00 18.61 163 ALA A N 1
ATOM 539 C CA . ALA A 1 73 ? 1.286 16.620 16.814 1.00 18.56 163 ALA A CA 1
ATOM 540 C C . ALA A 1 73 ? 0.620 17.911 17.223 1.00 19.65 163 ALA A C 1
ATOM 541 O O . ALA A 1 73 ? 1.118 18.656 18.080 1.00 19.04 163 ALA A O 1
ATOM 543 N N . GLY A 1 74 ? -0.547 18.164 16.653 1.00 21.82 164 GLY A N 1
ATOM 544 C CA . GLY A 1 74 ? -1.342 19.345 17.020 1.00 18.47 164 GLY A CA 1
ATOM 545 C C . GLY A 1 74 ? -2.748 19.328 16.422 1.00 18.10 164 GLY A C 1
ATOM 546 O O . GLY A 1 74 ? -3.098 18.416 15.668 1.00 17.63 164 GLY A O 1
ATOM 547 N N . PRO A 1 75 ? -3.527 20.414 16.652 1.00 18.93 165 PRO A N 1
ATOM 548 C CA . PRO A 1 75 ? -3.118 21.661 17.314 1.00 17.16 165 PRO A CA 1
ATOM 549 C C . PRO A 1 75 ? -3.045 21.559 18.837 1.00 18.13 165 PRO A C 1
ATOM 550 O O . PRO A 1 75 ? -3.612 20.595 19.429 1.00 16.39 165 PRO A O 1
ATOM 554 N N . PRO A 1 76 ? -2.413 22.546 19.497 1.00 18.84 166 PRO A N 1
ATOM 555 C CA . PRO A 1 76 ? -2.404 22.452 20.982 1.00 21.19 166 PRO A CA 1
ATOM 556 C C . PRO A 1 76 ? -3.782 22.247 21.661 1.00 22.20 166 PRO A C 1
ATOM 557 O O . PRO A 1 76 ? -3.871 21.557 22.708 1.00 20.87 166 PRO A O 1
ATOM 561 N N . GLU A 1 77 ? -4.840 22.835 21.100 1.00 21.03 167 GLU A N 1
ATOM 562 C CA . GLU A 1 77 ? -6.203 22.697 21.652 1.00 21.44 167 GLU A CA 1
ATOM 563 C C . GLU A 1 77 ? -6.717 21.226 21.607 1.00 20.89 167 GLU A C 1
ATOM 564 O O . GLU A 1 77 ? -7.490 20.764 22.494 1.00 18.41 167 GLU A O 1
ATOM 570 N N . THR A 1 78 ? -6.262 20.459 20.622 1.00 17.87 168 THR A N 1
ATOM 571 C CA . THR A 1 78 ? -6.613 19.032 20.659 1.00 18.75 168 THR A CA 1
ATOM 572 C C . THR A 1 78 ? -5.885 18.283 21.802 1.00 19.76 168 THR A C 1
ATOM 573 O O . THR A 1 78 ? -6.522 17.480 22.515 1.00 18.00 168 THR A O 1
ATOM 577 N N . LEU A 1 79 ? -4.578 18.505 21.951 1.00 17.78 169 LEU A N 1
ATOM 578 C CA . LEU A 1 79 ? -3.845 17.898 23.083 1.00 18.11 169 LEU A CA 1
ATOM 579 C C . LEU A 1 79 ? -4.521 18.253 24.417 1.00 17.35 169 LEU A C 1
ATOM 580 O O . LEU A 1 79 ? -4.688 17.386 25.294 1.00 18.93 169 LEU A O 1
ATOM 585 N N . ALA A 1 80 ? -4.921 19.517 24.564 1.00 16.01 170 ALA A N 1
ATOM 586 C CA . ALA A 1 80 ? -5.586 19.989 25.790 1.00 17.63 170 ALA A CA 1
ATOM 587 C C . ALA A 1 80 ? -6.893 19.244 26.071 1.00 18.20 170 ALA A C 1
ATOM 588 O O . ALA A 1 80 ? -7.177 18.914 27.215 1.00 18.52 170 ALA A O 1
ATOM 590 N N . GLN A 1 81 ? -7.680 18.932 25.041 1.00 18.33 171 GLN A N 1
ATOM 591 C CA . GLN A 1 81 ? -8.886 18.146 25.280 1.00 20.10 171 GLN A CA 1
ATOM 592 C C . GLN A 1 81 ? -8.565 16.728 25.717 1.00 19.81 171 GLN A C 1
ATOM 593 O O . GLN A 1 81 ? -9.316 16.149 26.498 1.00 18.92 171 GLN A O 1
ATOM 599 N N . ILE A 1 82 ? -7.487 16.155 25.167 1.00 18.44 172 ILE A N 1
ATOM 600 C CA . ILE A 1 82 ? -7.031 14.815 25.611 1.00 18.58 172 ILE A CA 1
ATOM 601 C C . ILE A 1 82 ? -6.743 14.855 27.128 1.00 19.16 172 ILE A C 1
ATOM 602 O O . ILE A 1 82 ? -7.126 13.930 27.858 1.00 19.94 172 ILE A O 1
ATOM 607 N N . ARG A 1 83 ? -6.036 15.887 27.588 1.00 19.20 173 ARG A N 1
ATOM 608 C CA . ARG A 1 83 ? -5.703 15.992 29.006 1.00 20.61 173 ARG A CA 1
ATOM 609 C C . ARG A 1 83 ? -6.964 16.142 29.850 1.00 23.74 173 ARG A C 1
ATOM 610 O O . ARG A 1 83 ? -7.134 15.462 30.872 1.00 20.28 173 ARG A O 1
ATOM 618 N N . ALA A 1 84 ? -7.857 17.035 29.408 1.00 23.72 174 ALA A N 1
ATOM 619 C CA . ALA A 1 84 ? -9.110 17.315 30.118 1.00 22.65 174 ALA A CA 1
ATOM 620 C C . ALA A 1 84 ? -10.019 16.086 30.199 1.00 21.15 174 ALA A C 1
ATOM 621 O O . ALA A 1 84 ? -10.763 15.962 31.155 1.00 20.80 174 ALA A O 1
ATOM 623 N N . ALA A 1 85 ? -9.940 15.166 29.235 1.00 19.21 175 ALA A N 1
ATOM 624 C CA . ALA A 1 85 ? -10.661 13.890 29.305 1.00 18.95 175 ALA A CA 1
ATOM 625 C C . ALA A 1 85 ? -9.989 12.855 30.226 1.00 19.93 175 ALA A C 1
ATOM 626 O O . ALA A 1 85 ? -10.540 11.765 30.429 1.00 18.14 175 ALA A O 1
ATOM 628 N N . GLY A 1 86 ? -8.804 13.172 30.774 1.00 18.89 176 GLY A N 1
ATOM 629 C CA . GLY A 1 86 ? -8.164 12.227 31.670 1.00 18.83 176 GLY A CA 1
ATOM 630 C C . GLY A 1 86 ? -7.479 11.048 30.979 1.00 18.56 176 GLY A C 1
ATOM 631 O O . GLY A 1 86 ? -7.212 10.053 31.645 1.00 21.10 176 GLY A O 1
ATOM 632 N N . VAL A 1 87 ? -7.202 11.130 29.659 1.00 17.83 177 VAL A N 1
ATOM 633 C CA . VAL A 1 87 ? -6.485 10.016 28.926 1.00 16.97 177 VAL A CA 1
ATOM 634 C C . VAL A 1 87 ? -4.963 10.185 28.976 1.00 16.44 177 VAL A C 1
ATOM 635 O O . VAL A 1 87 ? -4.435 11.297 28.645 1.00 16.34 177 VAL A O 1
ATOM 639 N N . PRO A 1 88 ? -4.216 9.145 29.415 1.00 16.44 178 PRO A N 1
ATOM 640 C CA . PRO A 1 88 ? -2.763 9.331 29.443 1.00 15.35 178 PRO A CA 1
ATOM 641 C C . PRO A 1 88 ? -2.186 9.769 28.100 1.00 15.66 178 PRO A C 1
ATOM 642 O O . PRO A 1 88 ? -2.472 9.178 27.065 1.00 15.42 178 PRO A O 1
ATOM 646 N N . LEU A 1 89 ? -1.298 10.756 28.154 1.00 14.82 179 LEU A N 1
ATOM 647 C CA . LEU A 1 89 ? -0.743 11.333 26.933 1.00 14.50 179 LEU A CA 1
ATOM 648 C C . LEU A 1 89 ? 0.755 11.561 27.159 1.00 15.19 179 LEU A C 1
ATOM 649 O O . LEU A 1 89 ? 1.171 11.997 28.284 1.00 14.35 179 LEU A O 1
ATOM 654 N N . ALA A 1 90 ? 1.581 11.232 26.152 1.00 15.46 180 ALA A N 1
ATOM 655 C CA . ALA A 1 90 ? 2.988 11.654 26.219 1.00 16.86 180 ALA A CA 1
ATOM 656 C C . ALA A 1 90 ? 3.437 12.136 24.836 1.00 16.83 180 ALA A C 1
ATOM 657 O O . ALA A 1 90 ? 3.002 11.585 23.813 1.00 14.58 180 ALA A O 1
ATOM 659 N N . ILE A 1 91 ? 4.280 13.159 24.820 1.00 15.15 181 ILE A N 1
ATOM 660 C CA . ILE A 1 91 ? 4.766 13.741 23.586 1.00 15.62 181 ILE A CA 1
ATOM 661 C C . ILE A 1 91 ? 6.288 13.839 23.701 1.00 18.27 181 ILE A C 1
ATOM 662 O O . ILE A 1 91 ? 6.792 14.285 24.713 1.00 19.14 181 ILE A O 1
ATOM 667 N N . THR A 1 92 ? 7.001 13.403 22.669 1.00 17.81 182 THR A N 1
ATOM 668 C CA . THR A 1 92 ? 8.449 13.526 22.644 1.00 18.60 182 THR A CA 1
ATOM 669 C C . THR A 1 92 ? 8.984 14.570 21.632 1.00 18.40 182 THR A C 1
ATOM 670 O O . THR A 1 92 ? 8.285 14.986 20.703 1.00 17.81 182 THR A O 1
ATOM 674 N N . ALA A 1 93 ? 10.229 14.996 21.802 1.00 19.10 183 ALA A N 1
ATOM 675 C CA . ALA A 1 93 ? 10.874 15.899 20.816 1.00 19.61 183 ALA A CA 1
ATOM 676 C C . ALA A 1 93 ? 11.097 15.162 19.513 1.00 20.94 183 ALA A C 1
ATOM 677 O O . ALA A 1 93 ? 11.232 13.923 19.490 1.00 21.41 183 ALA A O 1
ATOM 679 N N . ASP A 1 94 ? 11.180 15.906 18.421 1.00 21.18 184 ASP A N 1
ATOM 680 C CA . ASP A 1 94 ? 11.585 15.296 17.135 1.00 21.93 184 ASP A CA 1
ATOM 681 C C . ASP A 1 94 ? 12.487 16.257 16.362 1.00 22.82 184 ASP A C 1
ATOM 682 O O . ASP A 1 94 ? 12.043 16.779 15.344 1.00 24.26 184 ASP A O 1
ATOM 687 N N . PRO A 1 95 ? 13.715 16.526 16.862 1.00 23.24 185 PRO A N 1
ATOM 688 C CA . PRO A 1 95 ? 14.680 17.440 16.243 1.00 24.87 185 PRO A CA 1
ATOM 689 C C . PRO A 1 95 ? 15.143 16.929 14.840 1.00 26.18 185 PRO A C 1
ATOM 690 O O . PRO A 1 95 ? 15.083 15.723 14.567 1.00 26.88 185 PRO A O 1
ATOM 694 N N . PRO A 1 96 ? 15.593 17.841 13.957 1.00 25.30 186 PRO A N 1
ATOM 695 C CA . PRO A 1 96 ? 16.255 17.466 12.688 1.00 25.70 186 PRO A CA 1
ATOM 696 C C . PRO A 1 96 ? 17.705 17.012 12.953 1.00 26.93 186 PRO A C 1
ATOM 697 O O . PRO A 1 96 ? 18.644 17.773 12.761 1.00 27.57 186 PRO A O 1
ATOM 701 N N . SER A 1 97 ? 17.874 15.757 13.371 1.00 24.64 187 SER A N 1
ATOM 702 C CA . SER A 1 97 ? 19.128 15.252 13.881 1.00 23.47 187 SER A CA 1
ATOM 703 C C . SER A 1 97 ? 19.162 13.723 13.638 1.00 24.20 187 SER A C 1
ATOM 704 O O . SER A 1 97 ? 18.102 13.059 13.716 1.00 20.75 187 SER A O 1
ATOM 707 N N . LEU A 1 98 ? 20.352 13.164 13.392 1.00 22.24 188 LEU A N 1
ATOM 708 C CA . LEU A 1 98 ? 20.511 11.719 13.300 1.00 23.67 188 LEU A CA 1
ATOM 709 C C . LEU A 1 98 ? 20.410 11.020 14.663 1.00 23.50 188 LEU A C 1
ATOM 710 O O . LEU A 1 98 ? 20.395 9.819 14.709 1.00 22.26 188 LEU A O 1
ATOM 715 N N . ASP A 1 99 ? 20.345 11.781 15.743 1.00 22.92 189 ASP A N 1
ATOM 716 C CA . ASP A 1 99 ? 19.968 11.245 17.066 1.00 24.22 189 ASP A CA 1
ATOM 717 C C . ASP A 1 99 ? 18.443 11.058 17.316 1.00 23.23 189 ASP A C 1
ATOM 718 O O . ASP A 1 99 ? 18.052 10.377 18.277 1.00 19.77 189 ASP A O 1
ATOM 723 N N . ALA A 1 100 ? 17.595 11.705 16.516 1.00 19.68 190 ALA A N 1
ATOM 724 C CA . ALA A 1 100 ? 16.134 11.561 16.682 1.00 20.21 190 ALA A CA 1
ATOM 725 C C . ALA A 1 100 ? 15.602 10.092 16.615 1.00 18.26 190 ALA A C 1
ATOM 726 O O . ALA A 1 100 ? 14.762 9.728 17.448 1.00 19.52 190 ALA A O 1
ATOM 728 N N . PRO A 1 101 ? 16.078 9.254 15.655 1.00 18.89 191 PRO A N 1
ATOM 729 C CA . PRO A 1 101 ? 15.561 7.859 15.600 1.00 18.74 191 PRO A CA 1
ATOM 730 C C . PRO A 1 101 ? 15.694 7.157 16.979 1.00 18.58 191 PRO A C 1
ATOM 731 O O . PRO A 1 101 ? 14.705 6.680 17.543 1.00 19.04 191 PRO A O 1
ATOM 735 N N . GLN A 1 102 ? 16.895 7.157 17.525 1.00 20.56 192 GLN A N 1
ATOM 736 C CA . GLN A 1 102 ? 17.171 6.517 18.833 1.00 21.96 192 GLN A CA 1
ATOM 737 C C . GLN A 1 102 ? 16.327 7.131 20.000 1.00 20.76 192 GLN A C 1
ATOM 738 O O . GLN A 1 102 ? 15.792 6.434 20.871 1.00 18.32 192 GLN A O 1
ATOM 744 N N . GLN A 1 103 ? 16.247 8.452 20.024 1.00 19.92 193 GLN A N 1
ATOM 745 C CA . GLN A 1 103 ? 15.461 9.121 21.049 1.00 21.41 193 GLN A CA 1
ATOM 746 C C . GLN A 1 103 ? 13.969 8.744 20.963 1.00 17.18 193 GLN A C 1
ATOM 747 O O . GLN A 1 103 ? 13.346 8.450 21.972 1.00 15.16 193 GLN A O 1
ATOM 753 N N . LYS A 1 104 ? 13.397 8.732 19.759 1.00 16.42 194 LYS A N 1
ATOM 754 C CA . LYS A 1 104 ? 11.972 8.402 19.619 1.00 15.52 194 LYS A CA 1
ATOM 755 C C . LYS A 1 104 ? 11.702 6.932 19.944 1.00 16.90 194 LYS A C 1
ATOM 756 O O . LYS A 1 104 ? 10.631 6.568 20.536 1.00 16.43 194 LYS A O 1
ATOM 762 N N . ILE A 1 105 ? 12.667 6.091 19.561 1.00 17.01 195 ILE A N 1
ATOM 763 C CA . ILE A 1 105 ? 12.541 4.647 19.853 1.00 18.82 195 ILE A CA 1
ATOM 764 C C . ILE A 1 105 ? 12.519 4.397 21.357 1.00 17.53 195 ILE A C 1
ATOM 765 O O . ILE A 1 105 ? 11.623 3.685 21.840 1.00 18.38 195 ILE A O 1
ATOM 770 N N . ARG A 1 106 ? 13.468 5.006 22.094 1.00 16.94 196 ARG A N 1
ATOM 771 C CA . ARG A 1 106 ? 13.480 4.874 23.572 1.00 18.11 196 ARG A CA 1
ATOM 772 C C . ARG A 1 106 ? 12.226 5.427 24.243 1.00 17.84 196 ARG A C 1
ATOM 773 O O . ARG A 1 106 ? 11.716 4.845 25.236 1.00 15.78 196 ARG A O 1
ATOM 781 N N . PHE A 1 107 ? 11.711 6.542 23.701 1.00 15.95 197 PHE A N 1
ATOM 782 C CA . PHE A 1 107 ? 10.491 7.166 24.225 1.00 14.98 197 PHE A CA 1
ATOM 783 C C . PHE A 1 107 ? 9.276 6.213 24.101 1.00 15.12 197 PHE A C 1
ATOM 784 O O . PHE A 1 107 ? 8.543 5.982 25.083 1.00 15.03 197 PHE A O 1
ATOM 792 N N . VAL A 1 108 ? 9.100 5.635 22.928 1.00 14.36 198 VAL A N 1
ATOM 793 C CA . VAL A 1 108 ? 7.966 4.724 22.705 1.00 15.11 198 VAL A CA 1
ATOM 794 C C . VAL A 1 108 ? 8.162 3.465 23.561 1.00 15.30 198 VAL A C 1
ATOM 795 O O . VAL A 1 108 ? 7.190 2.963 24.209 1.00 16.41 198 VAL A O 1
ATOM 799 N N . ALA A 1 109 ? 9.386 2.947 23.580 1.00 14.94 199 ALA A N 1
ATOM 800 C CA . ALA A 1 109 ? 9.636 1.714 24.354 1.00 17.87 199 ALA A CA 1
ATOM 801 C C . ALA A 1 109 ? 9.318 1.876 25.843 1.00 18.72 199 ALA A C 1
ATOM 802 O O . ALA A 1 109 ? 8.752 0.934 26.459 1.00 19.30 199 ALA A O 1
ATOM 804 N N . GLN A 1 110 ? 9.692 3.026 26.415 1.00 18.08 200 GLN A N 1
ATOM 805 C CA . GLN A 1 110 ? 9.407 3.289 27.829 1.00 18.75 200 GLN A CA 1
ATOM 806 C C . GLN A 1 110 ? 7.906 3.377 28.068 1.00 19.50 200 GLN A C 1
ATOM 807 O O . GLN A 1 110 ? 7.451 2.772 29.016 1.00 20.22 200 GLN A O 1
ATOM 813 N N . A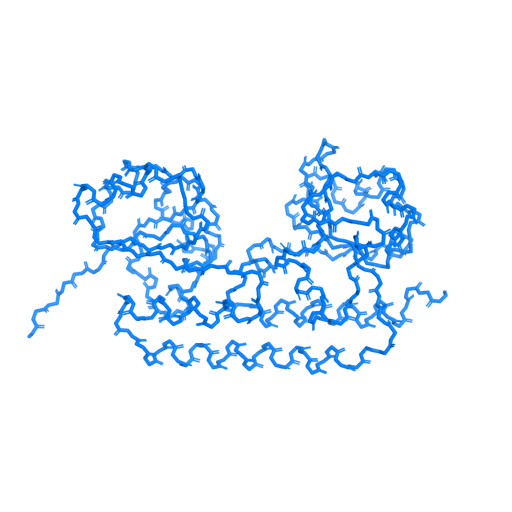LA A 1 111 ? 7.151 4.089 27.209 1.00 17.35 201 ALA A N 1
ATOM 814 C CA . ALA A 1 111 ? 5.678 4.223 27.347 1.00 16.85 201 ALA A CA 1
ATOM 815 C C . ALA A 1 111 ? 4.958 2.881 27.272 1.00 18.89 201 ALA A C 1
ATOM 816 O O . ALA A 1 111 ? 3.848 2.691 27.862 1.00 17.86 201 ALA A O 1
ATOM 818 N N . LEU A 1 112 ? 5.562 1.963 26.519 1.00 17.14 202 LEU A N 1
ATOM 819 C CA . LEU A 1 112 ? 4.965 0.653 26.313 1.00 19.44 202 LEU A CA 1
ATOM 820 C C . LEU A 1 112 ? 5.507 -0.378 27.275 1.00 19.74 202 LEU A C 1
ATOM 821 O O . LEU A 1 112 ? 5.067 -1.538 27.207 1.00 22.01 202 LEU A O 1
ATOM 826 N N . GLY A 1 113 ? 6.494 0.009 28.113 1.00 20.89 203 GLY A N 1
ATOM 827 C CA . GLY A 1 113 ? 7.023 -0.868 29.171 1.00 21.77 203 GLY A CA 1
ATOM 828 C C . GLY A 1 113 ? 7.904 -2.005 28.611 1.00 26.56 203 GLY A C 1
ATOM 829 O O . GLY A 1 113 ? 7.899 -3.147 29.152 1.00 21.29 203 GLY A O 1
ATOM 830 N N . ILE A 1 114 ? 8.650 -1.701 27.532 1.00 22.51 204 ILE A N 1
ATOM 831 C CA . ILE A 1 114 ? 9.523 -2.676 26.878 1.00 21.68 204 ILE A CA 1
ATOM 832 C C . ILE A 1 114 ? 10.896 -2.051 26.628 1.00 22.32 204 ILE A C 1
ATOM 833 O O . ILE A 1 114 ? 11.371 -2.043 25.491 1.00 22.59 204 ILE A O 1
ATOM 838 N N . PRO A 1 115 ? 11.551 -1.506 27.677 1.00 25.21 205 PRO A N 1
ATOM 839 C CA . PRO A 1 115 ? 12.825 -0.772 27.403 1.00 24.99 205 PRO A CA 1
ATOM 840 C C . PRO A 1 115 ? 13.936 -1.619 26.749 1.00 26.71 205 PRO A C 1
ATOM 841 O O . PRO A 1 115 ? 14.844 -1.070 26.040 1.00 24.21 205 PRO A O 1
ATOM 845 N N . GLN A 1 116 ? 13.888 -2.928 26.990 1.00 26.86 206 GLN A N 1
ATOM 846 C CA . GLN A 1 116 ? 14.890 -3.866 26.415 1.00 28.50 206 GLN A CA 1
ATOM 847 C C . GLN A 1 116 ? 14.690 -4.049 24.922 1.00 24.57 206 GLN A C 1
ATOM 848 O O . GLN A 1 116 ? 15.644 -4.027 24.181 1.00 26.62 206 GLN A O 1
ATOM 854 N N . ARG A 1 117 ? 13.466 -4.305 24.487 1.00 24.13 207 ARG A N 1
ATOM 855 C CA . ARG A 1 117 ? 13.165 -4.298 23.069 1.00 25.14 207 ARG A CA 1
ATOM 856 C C . ARG A 1 117 ? 13.606 -2.951 22.447 1.00 24.00 207 ARG A C 1
ATOM 857 O O . ARG A 1 117 ? 14.147 -2.933 21.343 1.00 23.16 207 ARG A O 1
ATOM 865 N N . GLY A 1 118 ? 13.378 -1.836 23.153 1.00 24.91 208 GLY A N 1
ATOM 866 C CA . GLY A 1 118 ? 13.790 -0.507 22.663 1.00 22.32 208 GLY A CA 1
ATOM 867 C C . GLY A 1 118 ? 15.294 -0.368 22.487 1.00 23.58 208 GLY A C 1
ATOM 868 O O . GLY A 1 118 ? 15.769 0.196 21.491 1.00 22.25 208 GLY A O 1
ATOM 869 N N . GLU A 1 119 ? 16.073 -0.849 23.457 1.00 23.07 209 GLU A N 1
ATOM 870 C CA . GLU A 1 119 ? 17.561 -0.834 23.311 1.00 26.06 209 GLU A CA 1
ATOM 871 C C . GLU A 1 119 ? 18.055 -1.664 22.126 1.00 24.97 209 GLU A C 1
ATOM 872 O O . GLU A 1 119 ? 18.939 -1.229 21.399 1.00 24.48 209 GLU A O 1
ATOM 878 N N . ARG A 1 120 ? 17.441 -2.824 21.927 1.00 24.74 210 ARG A N 1
ATOM 879 C CA . ARG A 1 120 ? 17.707 -3.675 20.784 1.00 27.82 210 ARG A CA 1
ATOM 880 C C . ARG A 1 120 ? 17.350 -2.958 19.457 1.00 26.07 210 ARG A C 1
ATOM 881 O O . ARG A 1 120 ? 18.182 -2.908 18.582 1.00 25.67 210 ARG A O 1
ATOM 889 N N . LEU A 1 121 ? 16.140 -2.414 19.291 1.00 25.66 211 LEU A N 1
ATOM 890 C CA . LEU A 1 121 ? 15.828 -1.619 18.081 1.00 22.55 211 LEU A CA 1
ATOM 891 C C . LEU A 1 121 ? 16.748 -0.387 17.858 1.00 22.47 211 LEU A C 1
ATOM 892 O O . LEU A 1 121 ? 17.211 -0.160 16.725 1.00 22.70 211 LEU A O 1
ATOM 897 N N . ALA A 1 122 ? 16.999 0.422 18.896 1.00 20.79 212 ALA A N 1
ATOM 898 C CA . ALA A 1 122 ? 17.858 1.610 18.758 1.00 22.29 212 ALA A CA 1
ATOM 899 C C . ALA A 1 122 ? 19.289 1.219 18.324 1.00 23.98 212 ALA A C 1
ATOM 900 O O . ALA A 1 122 ? 19.860 1.888 17.479 1.00 22.60 212 ALA A O 1
ATOM 902 N N . ALA A 1 123 ? 19.847 0.165 18.933 1.00 21.17 213 ALA A N 1
ATOM 903 C CA . ALA A 1 123 ? 21.216 -0.339 18.628 1.00 23.01 213 ALA A CA 1
ATOM 904 C C . ALA A 1 123 ? 21.306 -0.761 17.149 1.00 23.65 213 ALA A C 1
ATOM 905 O O . ALA A 1 123 ? 22.293 -0.481 16.500 1.00 26.77 213 ALA A O 1
ATOM 907 N N . GLN A 1 124 ? 20.268 -1.424 16.641 1.00 22.93 214 GLN A N 1
ATOM 908 C CA . GLN A 1 124 ? 20.208 -1.807 15.242 1.00 25.05 214 GLN A CA 1
ATOM 909 C C . GLN A 1 124 ? 20.085 -0.610 14.293 1.00 23.62 214 GLN A C 1
ATOM 910 O O . GLN A 1 124 ? 20.738 -0.574 13.248 1.00 24.07 214 GLN A O 1
ATOM 916 N N . VAL A 1 125 ? 19.210 0.345 14.627 1.00 22.70 215 VAL A N 1
ATOM 917 C CA . VAL A 1 125 ? 19.045 1.532 13.811 1.00 22.99 215 VAL A CA 1
ATOM 918 C C . VAL A 1 125 ? 20.369 2.293 13.755 1.00 22.50 215 VAL A C 1
ATOM 919 O O . VAL A 1 125 ? 20.809 2.653 12.663 1.00 22.07 215 VAL A O 1
ATOM 923 N N . GLU A 1 126 ? 21.025 2.475 14.907 1.00 22.31 216 GLU A N 1
ATOM 924 C CA . GLU A 1 126 ? 22.324 3.158 14.972 1.00 27.65 216 GLU A CA 1
ATOM 925 C C . GLU A 1 126 ? 23.414 2.433 14.173 1.00 25.36 216 GLU A C 1
ATOM 926 O O . GLU A 1 126 ? 24.237 3.102 13.536 1.00 22.06 216 GLU A O 1
ATOM 932 N N . ALA A 1 127 ? 23.422 1.091 14.217 1.00 24.81 217 ALA A N 1
ATOM 933 C CA . ALA A 1 127 ? 24.306 0.287 13.380 1.00 23.87 217 ALA A CA 1
ATOM 934 C C . ALA A 1 127 ? 24.017 0.494 11.890 1.00 23.87 217 ALA A C 1
ATOM 935 O O . ALA A 1 127 ? 24.953 0.646 11.115 1.00 23.19 217 ALA A O 1
ATOM 937 N N . GLU A 1 128 ? 22.744 0.514 11.479 1.00 23.05 218 GLU A N 1
ATOM 938 C CA . GLU A 1 128 ? 22.448 0.765 10.072 1.00 22.63 218 GLU A CA 1
ATOM 939 C C . GLU A 1 128 ? 22.868 2.198 9.589 1.00 20.33 218 GLU A C 1
ATOM 940 O O . GLU A 1 128 ? 23.351 2.376 8.454 1.00 19.08 218 GLU A O 1
ATOM 946 N N . ILE A 1 129 ? 22.687 3.194 10.451 1.00 20.07 219 ILE A N 1
ATOM 947 C CA . ILE A 1 129 ? 23.096 4.585 10.172 1.00 18.59 219 ILE A CA 1
ATOM 948 C C . ILE A 1 129 ? 24.631 4.633 10.063 1.00 20.97 219 ILE A C 1
ATOM 949 O O . ILE A 1 129 ? 25.158 5.223 9.110 1.00 20.91 219 ILE A O 1
ATOM 954 N N . ALA A 1 130 ? 25.329 3.971 11.003 1.00 20.37 220 ALA A N 1
ATOM 955 C CA . ALA A 1 130 ? 26.804 3.851 10.957 1.00 21.19 220 ALA A CA 1
ATOM 956 C C . ALA A 1 130 ? 27.332 3.283 9.659 1.00 20.08 220 ALA A C 1
ATOM 957 O O . ALA A 1 130 ? 28.298 3.820 9.092 1.00 20.69 220 ALA A O 1
ATOM 959 N N . ALA A 1 131 ? 26.736 2.164 9.229 1.00 21.50 221 ALA A N 1
ATOM 960 C CA . ALA A 1 131 ? 27.103 1.538 7.980 1.00 20.97 221 ALA A CA 1
ATOM 961 C C . ALA A 1 131 ? 26.877 2.445 6.774 1.00 19.09 221 ALA A C 1
ATOM 962 O O . ALA A 1 131 ? 27.719 2.473 5.906 1.00 19.60 221 ALA A O 1
ATOM 964 N N . ALA A 1 132 ? 25.792 3.212 6.731 1.00 18.28 222 ALA A N 1
ATOM 965 C CA . ALA A 1 132 ? 25.559 4.091 5.596 1.00 17.71 222 ALA A CA 1
ATOM 966 C C . ALA A 1 132 ? 26.608 5.249 5.570 1.00 18.25 222 ALA A C 1
ATOM 967 O O . ALA A 1 132 ? 27.073 5.673 4.501 1.00 14.77 222 ALA A O 1
ATOM 969 N N . ARG A 1 133 ? 26.958 5.738 6.758 1.00 17.52 223 ARG A N 1
ATOM 970 C CA . ARG A 1 133 ? 27.925 6.841 6.900 1.00 20.33 223 ARG A CA 1
ATOM 971 C C . ARG A 1 133 ? 29.338 6.415 6.487 1.00 21.15 223 ARG A C 1
ATOM 972 O O . ARG A 1 133 ? 30.086 7.188 5.848 1.00 17.52 223 ARG A O 1
ATOM 980 N N . ASP A 1 134 ? 29.671 5.164 6.821 1.00 21.77 224 ASP A N 1
ATOM 981 C CA . ASP A 1 134 ? 30.911 4.552 6.359 1.00 23.55 224 ASP A CA 1
ATOM 982 C C . ASP A 1 134 ? 30.916 4.461 4.816 1.00 22.81 224 ASP A C 1
ATOM 983 O O . ASP A 1 134 ? 31.937 4.717 4.159 1.00 21.15 224 ASP A O 1
ATOM 988 N N . LEU A 1 135 ? 29.794 4.063 4.211 1.00 19.66 225 LEU A N 1
ATOM 989 C CA . LEU A 1 135 ? 29.767 4.083 2.725 1.00 19.61 225 LEU A CA 1
ATOM 990 C C . LEU A 1 135 ? 29.892 5.505 2.164 1.00 18.00 225 LEU A C 1
ATOM 991 O O . LEU A 1 135 ? 30.523 5.740 1.085 1.00 17.76 225 LEU A O 1
ATOM 996 N N . ALA A 1 136 ? 29.285 6.461 2.865 1.00 17.83 226 ALA A N 1
ATOM 997 C CA . ALA A 1 136 ? 29.325 7.852 2.420 1.00 17.50 226 ALA A CA 1
ATOM 998 C C . ALA A 1 136 ? 30.765 8.437 2.447 1.00 20.36 226 ALA A C 1
ATOM 999 O O . ALA A 1 136 ? 31.074 9.337 1.683 1.00 19.06 226 ALA A O 1
ATOM 1001 N N . ARG A 1 137 ? 31.614 7.952 3.351 1.00 22.36 227 ARG A N 1
ATOM 1002 C CA . ARG A 1 137 ? 33.033 8.348 3.414 1.00 25.54 227 ARG A CA 1
ATOM 1003 C C . ARG A 1 137 ? 33.848 8.001 2.160 1.00 26.69 227 ARG A C 1
ATOM 1004 O O . ARG A 1 137 ? 34.887 8.568 1.947 1.00 29.91 227 ARG A O 1
ATOM 1012 N N . ARG A 1 138 ? 33.380 7.107 1.304 1.00 26.85 228 ARG A N 1
ATOM 1013 C CA . ARG A 1 138 ? 34.072 6.887 0.040 1.00 26.53 228 ARG A CA 1
ATOM 1014 C C . ARG A 1 138 ? 33.928 8.064 -0.955 1.00 28.14 228 ARG A C 1
ATOM 1015 O O . ARG A 1 138 ? 34.571 8.068 -2.007 1.00 28.64 228 ARG A O 1
ATOM 1023 N N . ILE A 1 139 ? 33.030 9.008 -0.670 1.00 25.43 229 ILE A N 1
ATOM 1024 C CA . ILE A 1 139 ? 32.741 10.052 -1.647 1.00 24.98 229 ILE A CA 1
ATOM 1025 C C . ILE A 1 139 ? 33.791 11.136 -1.431 1.00 25.44 229 ILE A C 1
ATOM 1026 O O . ILE A 1 139 ? 33.842 11.773 -0.392 1.00 27.78 229 ILE A O 1
ATOM 1031 N N . THR A 1 140 ? 34.665 11.323 -2.405 1.00 27.36 230 THR A N 1
ATOM 1032 C CA . THR A 1 140 ? 35.661 12.380 -2.254 1.00 27.97 230 THR A CA 1
ATOM 1033 C C . THR A 1 140 ? 35.284 13.580 -3.128 1.00 29.16 230 THR A C 1
ATOM 1034 O O . THR A 1 140 ? 35.826 14.680 -2.941 1.00 29.39 230 THR A O 1
ATOM 1038 N N . ASN A 1 141 ? 34.364 13.375 -4.076 1.00 27.08 231 ASN A N 1
ATOM 1039 C CA . ASN A 1 141 ? 33.880 14.475 -4.894 1.00 31.22 231 ASN A CA 1
ATOM 1040 C C . ASN A 1 141 ? 32.348 14.663 -4.736 1.00 27.19 231 ASN A C 1
ATOM 1041 O O . ASN A 1 141 ? 31.567 14.156 -5.530 1.00 25.85 231 ASN A O 1
ATOM 1046 N N . PRO A 1 142 ? 31.921 15.353 -3.670 1.00 25.34 232 PRO A N 1
ATOM 1047 C CA . PRO A 1 142 ? 30.496 15.194 -3.371 1.00 25.14 232 PRO A CA 1
ATOM 1048 C C . PRO A 1 142 ? 29.542 15.920 -4.341 1.00 23.28 232 PRO A C 1
ATOM 1049 O O . PRO A 1 142 ? 29.762 17.088 -4.695 1.00 23.15 232 PRO A O 1
ATOM 1053 N N . PRO A 1 143 ? 28.469 15.249 -4.725 1.00 20.16 233 PRO A N 1
ATOM 1054 C CA . PRO A 1 143 ? 27.527 15.879 -5.638 1.00 18.47 233 PRO A CA 1
ATOM 1055 C C . PRO A 1 143 ? 26.664 16.957 -4.983 1.00 18.46 233 PRO A C 1
ATOM 1056 O O . PRO A 1 143 ? 26.312 16.862 -3.776 1.00 17.99 233 PRO A O 1
ATOM 1060 N N . HIS A 1 144 ? 26.321 17.986 -5.766 1.00 17.38 234 HIS A N 1
ATOM 1061 C CA . HIS A 1 144 ? 25.312 18.981 -5.350 1.00 16.82 234 HIS A CA 1
ATOM 1062 C C . HIS A 1 144 ? 23.870 18.426 -5.484 1.00 16.82 234 HIS A C 1
ATOM 1063 O O . HIS A 1 144 ? 23.460 17.946 -6.558 1.00 16.30 234 HIS A O 1
ATOM 1070 N N . VAL A 1 145 ? 23.118 18.469 -4.378 1.00 15.74 235 VAL A N 1
ATOM 1071 C CA . VAL A 1 145 ? 21.816 17.770 -4.354 1.00 17.42 235 VAL A CA 1
ATOM 1072 C C . VAL A 1 145 ? 20.708 18.820 -4.067 1.00 16.80 235 VAL A C 1
ATOM 1073 O O . VAL A 1 145 ? 20.851 19.612 -3.140 1.00 17.26 235 VAL A O 1
ATOM 1077 N N . LEU A 1 146 ? 19.638 18.845 -4.858 1.00 15.88 236 LEU A N 1
ATOM 1078 C CA . LEU A 1 146 ? 18.535 19.764 -4.539 1.00 16.76 236 LEU A CA 1
ATOM 1079 C C . LEU A 1 146 ? 17.264 18.962 -4.204 1.00 17.53 236 LEU A C 1
ATOM 1080 O O . LEU A 1 146 ? 16.801 18.151 -5.015 1.00 18.63 236 LEU A O 1
ATOM 1085 N N . PHE A 1 147 ? 16.721 19.166 -3.010 1.00 18.92 237 PHE A N 1
ATOM 1086 C CA . PHE A 1 147 ? 15.439 18.565 -2.672 1.00 19.62 237 PHE A CA 1
ATOM 1087 C C . PHE A 1 147 ? 14.269 19.494 -3.047 1.00 19.39 237 PHE A C 1
ATOM 1088 O O . PHE A 1 147 ? 14.252 20.669 -2.625 1.00 20.24 237 PHE A O 1
ATOM 1096 N N . LEU A 1 148 ? 13.300 18.980 -3.803 1.00 17.48 238 LEU A N 1
ATOM 1097 C CA . LEU A 1 148 ? 12.129 19.776 -4.215 1.00 22.47 238 LEU A CA 1
ATOM 1098 C C . LEU A 1 148 ? 10.909 19.150 -3.582 1.00 23.44 238 LEU A C 1
ATOM 1099 O O . LEU A 1 148 ? 10.672 17.933 -3.702 1.00 22.60 238 LEU A O 1
ATOM 1104 N N . TYR A 1 149 ? 10.200 19.965 -2.847 1.00 21.90 239 TYR A N 1
ATOM 1105 C CA . TYR A 1 149 ? 8.872 19.632 -2.412 1.00 24.43 239 TYR A CA 1
ATOM 1106 C C . TYR A 1 149 ? 7.909 20.104 -3.537 1.00 23.93 239 TYR A C 1
ATOM 1107 O O . TYR A 1 149 ? 7.930 21.276 -3.913 1.00 23.31 239 TYR A O 1
ATOM 1116 N N . LEU A 1 150 ? 7.092 19.194 -4.065 1.00 23.73 240 LEU A N 1
ATOM 1117 C CA . LEU A 1 150 ? 6.228 19.460 -5.218 1.00 26.15 240 LEU A CA 1
ATOM 1118 C C . LEU A 1 150 ? 4.785 19.077 -4.926 1.00 29.70 240 LEU A C 1
ATOM 1119 O O . LEU A 1 150 ? 4.513 18.061 -4.301 1.00 27.25 240 LEU A O 1
ATOM 1124 N N . ARG A 1 151 ? 3.860 19.890 -5.394 1.00 29.13 241 ARG A N 1
ATOM 1125 C CA . ARG A 1 151 ? 2.459 19.564 -5.226 1.00 30.78 241 ARG A CA 1
ATOM 1126 C C . ARG A 1 151 ? 1.768 20.116 -6.447 1.00 29.02 241 ARG A C 1
ATOM 1127 O O . ARG A 1 151 ? 1.257 21.224 -6.414 1.00 27.16 241 ARG A O 1
ATOM 1135 N N . GLY A 1 152 ? 1.859 19.335 -7.532 1.00 28.49 242 GLY A N 1
ATOM 1136 C CA . GLY A 1 152 ? 1.527 19.783 -8.873 1.00 30.12 242 GLY A CA 1
ATOM 1137 C C . GLY A 1 152 ? 2.426 20.924 -9.307 1.00 33.71 242 GLY A C 1
ATOM 1138 O O . GLY A 1 152 ? 3.295 21.394 -8.569 1.00 31.66 242 GLY A O 1
ATOM 1139 N N . THR A 1 153 ? 2.190 21.398 -10.516 1.00 38.76 243 THR A N 1
ATOM 1140 C CA . THR A 1 153 ? 2.956 22.519 -11.075 1.00 45.68 243 THR A CA 1
ATOM 1141 C C . THR A 1 153 ? 2.725 23.849 -10.328 1.00 41.63 243 THR A C 1
ATOM 1142 O O . THR A 1 153 ? 3.522 24.770 -10.434 1.00 45.52 243 THR A O 1
ATOM 1146 N N . ASP A 1 154 ? 1.690 23.915 -9.504 1.00 42.18 244 ASP A N 1
ATOM 1147 C CA . ASP A 1 154 ? 1.470 25.099 -8.698 1.00 44.46 244 ASP A CA 1
ATOM 1148 C C . ASP A 1 154 ? 2.464 25.332 -7.549 1.00 45.69 244 ASP A C 1
ATOM 1149 O O . ASP A 1 154 ? 2.767 26.478 -7.197 1.00 48.07 244 ASP A O 1
ATOM 1154 N N . VAL A 1 155 ? 2.978 24.256 -6.963 1.00 37.15 245 VAL A N 1
ATOM 1155 C CA . VAL A 1 155 ? 3.744 24.371 -5.703 1.00 34.73 245 VAL A CA 1
ATOM 1156 C C . VAL A 1 155 ? 5.123 23.756 -5.914 1.00 33.63 245 VAL A C 1
ATOM 1157 O O . VAL A 1 155 ? 5.212 22.589 -6.304 1.00 29.01 245 VAL A O 1
ATOM 1161 N N . GLN A 1 156 ? 6.175 24.565 -5.723 1.00 32.14 246 GLN A N 1
ATOM 1162 C CA . GLN A 1 156 ? 7.564 24.127 -5.914 1.00 29.94 246 GLN A CA 1
ATOM 1163 C C . GLN A 1 156 ? 8.443 24.816 -4.894 1.00 27.96 246 GLN A C 1
ATOM 1164 O O . GLN A 1 156 ? 8.676 26.033 -4.964 1.00 27.48 246 GLN A O 1
ATOM 1170 N N . GLN A 1 157 ? 8.896 24.029 -3.924 1.00 26.26 247 GLN A N 1
ATOM 1171 C CA . GLN A 1 157 ? 9.641 24.531 -2.785 1.00 28.34 247 GLN A CA 1
ATOM 1172 C C . GLN A 1 157 ? 10.937 23.729 -2.631 1.00 27.70 247 GLN A C 1
ATOM 1173 O O . GLN A 1 157 ? 11.001 22.552 -2.976 1.00 26.29 247 GLN A O 1
ATOM 1179 N N . VAL A 1 158 ? 11.956 24.396 -2.117 1.00 25.01 248 VAL A N 1
ATOM 1180 C CA . VAL A 1 158 ? 13.283 23.834 -1.990 1.00 26.75 248 VAL A CA 1
ATOM 1181 C C . VAL A 1 158 ? 13.532 23.804 -0.490 1.00 23.42 248 VAL A C 1
ATOM 1182 O O . VAL A 1 158 ? 13.118 24.735 0.212 1.00 22.96 248 VAL A O 1
ATOM 1186 N N . ALA A 1 159 ? 14.211 22.770 -0.002 1.00 21.53 249 ALA A N 1
ATOM 1187 C CA . ALA A 1 159 ? 14.571 22.677 1.433 1.00 22.41 249 ALA A CA 1
ATOM 1188 C C . ALA A 1 159 ? 16.042 23.026 1.697 1.00 22.77 249 ALA A C 1
ATOM 1189 O O . ALA A 1 159 ? 16.971 22.431 1.100 1.00 24.21 249 ALA A O 1
ATOM 1191 N N . GLY A 1 160 ? 16.268 23.962 2.603 1.00 23.42 250 GLY A N 1
ATOM 1192 C CA . GLY A 1 160 ? 17.612 24.338 2.984 1.00 22.87 250 GLY A CA 1
ATOM 1193 C C . GLY A 1 160 ? 17.935 23.778 4.366 1.00 26.98 250 GLY A C 1
ATOM 1194 O O . GLY A 1 160 ? 17.485 22.665 4.724 1.00 25.02 250 GLY A O 1
ATOM 1195 N N . ARG A 1 161 ? 18.714 24.543 5.128 1.00 28.04 251 ARG A N 1
ATOM 1196 C CA . ARG A 1 161 ? 19.200 24.100 6.442 1.00 34.19 251 ARG A CA 1
ATOM 1197 C C . ARG A 1 161 ? 18.096 24.088 7.501 1.00 31.82 251 ARG A C 1
ATOM 1198 O O . ARG A 1 161 ? 16.990 24.640 7.270 1.00 30.38 251 ARG A O 1
ATOM 1206 N N . ASN A 1 162 ? 18.391 23.424 8.625 1.00 29.24 252 ASN A N 1
ATOM 1207 C CA . ASN A 1 162 ? 17.415 23.155 9.674 1.00 29.99 252 ASN A CA 1
ATOM 1208 C C . ASN A 1 162 ? 16.185 22.325 9.199 1.00 30.14 252 ASN A C 1
ATOM 1209 O O . ASN A 1 162 ? 15.050 22.601 9.582 1.00 30.38 252 ASN A O 1
ATOM 1214 N N . THR A 1 163 ? 16.427 21.331 8.339 1.00 25.33 253 THR A N 1
ATOM 1215 C CA . THR A 1 163 ? 15.407 20.379 7.907 1.00 24.63 253 THR A CA 1
ATOM 1216 C C . THR A 1 163 ? 15.992 18.967 8.046 1.00 23.91 253 THR A C 1
ATOM 1217 O O . THR A 1 163 ? 17.231 18.759 7.922 1.00 22.02 253 THR A O 1
ATOM 1221 N N . ALA A 1 164 ? 15.109 17.993 8.278 1.00 22.95 254 ALA A N 1
ATOM 1222 C CA . ALA A 1 164 ? 15.504 16.582 8.251 1.00 23.05 254 ALA A CA 1
ATOM 1223 C C . ALA A 1 164 ? 16.209 16.247 6.926 1.00 22.19 254 ALA A C 1
ATOM 1224 O O . ALA A 1 164 ? 17.167 15.483 6.941 1.00 22.05 254 ALA A O 1
ATOM 1226 N N . VAL A 1 165 ? 15.703 16.757 5.789 1.00 20.20 255 VAL A N 1
ATOM 1227 C CA . VAL A 1 165 ? 16.263 16.300 4.486 1.00 19.75 255 VAL A CA 1
ATOM 1228 C C . VAL A 1 165 ? 17.699 16.831 4.345 1.00 20.33 255 VAL A C 1
ATOM 1229 O O . VAL A 1 165 ? 18.579 16.132 3.815 1.00 19.02 255 VAL A O 1
ATOM 1233 N N . ASP A 1 166 ? 17.943 18.0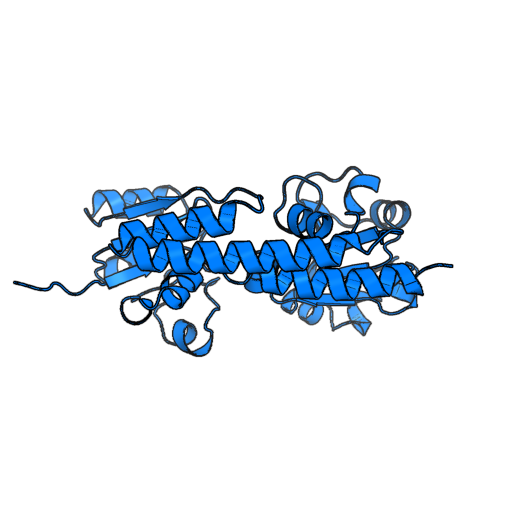29 4.891 1.00 19.21 256 ASP A N 1
ATOM 1234 C CA . ASP A 1 166 ? 19.292 18.596 4.899 1.00 21.91 256 ASP A CA 1
ATOM 1235 C C . ASP A 1 166 ? 20.256 17.661 5.640 1.00 21.03 256 ASP A C 1
ATOM 1236 O O . ASP A 1 166 ? 21.348 17.340 5.139 1.00 18.33 256 ASP A O 1
ATOM 1241 N N . VAL A 1 167 ? 19.809 17.174 6.793 1.00 18.67 257 VAL A N 1
ATOM 1242 C CA . VAL A 1 167 ? 20.587 16.220 7.581 1.00 19.12 257 VAL A CA 1
ATOM 1243 C C . VAL A 1 167 ? 20.815 14.902 6.820 1.00 17.70 257 VAL A C 1
ATOM 1244 O O . VAL A 1 167 ? 21.921 14.331 6.836 1.00 17.56 257 VAL A O 1
ATOM 1248 N N . MET A 1 168 ? 19.773 14.392 6.153 1.00 16.46 258 MET A N 1
ATOM 1249 C CA . MET A 1 168 ? 19.946 13.163 5.375 1.00 17.24 258 MET A CA 1
ATOM 1250 C C . MET A 1 168 ? 20.954 13.338 4.190 1.00 17.68 258 MET A C 1
ATOM 1251 O O . MET A 1 168 ? 21.775 12.473 3.942 1.00 14.93 258 MET A O 1
ATOM 1256 N N . ILE A 1 169 ? 20.835 14.447 3.456 1.00 16.99 259 ILE A N 1
ATOM 1257 C CA . ILE A 1 169 ? 21.748 14.703 2.330 1.00 16.61 259 ILE A CA 1
ATOM 1258 C C . ILE A 1 169 ? 23.198 14.710 2.818 1.00 15.90 259 ILE A C 1
ATOM 1259 O O . ILE A 1 169 ? 24.037 14.046 2.236 1.00 14.61 259 ILE A O 1
ATOM 1264 N N . ALA A 1 170 ? 23.469 15.454 3.897 1.00 17.89 260 ALA A N 1
ATOM 1265 C CA . ALA A 1 170 ? 24.862 15.613 4.399 1.00 19.64 260 ALA A CA 1
ATOM 1266 C C . ALA A 1 170 ? 25.424 14.302 4.898 1.00 18.97 260 ALA A C 1
ATOM 1267 O O . ALA A 1 170 ? 26.516 13.915 4.515 1.00 17.35 260 ALA A O 1
ATOM 1269 N N . ALA A 1 171 ? 24.657 13.574 5.702 1.00 19.15 261 ALA A N 1
ATOM 1270 C CA . ALA A 1 171 ? 25.179 12.288 6.209 1.00 16.86 261 ALA A CA 1
ATOM 1271 C C . ALA A 1 171 ? 25.375 11.271 5.111 1.00 16.63 261 ALA A C 1
ATOM 1272 O O . ALA A 1 171 ? 26.167 10.369 5.272 1.00 16.94 261 ALA A O 1
ATOM 1274 N N . ALA A 1 172 ? 24.640 11.369 4.007 1.00 16.55 262 ALA A N 1
ATOM 1275 C CA . ALA A 1 172 ? 24.860 10.433 2.877 1.00 15.32 262 ALA A CA 1
ATOM 1276 C C . ALA A 1 172 ? 26.010 10.882 1.951 1.00 15.24 262 ALA A C 1
ATOM 1277 O O . ALA A 1 172 ? 26.307 10.229 0.933 1.00 14.32 262 ALA A O 1
ATOM 1279 N N . GLY A 1 173 ? 26.664 11.984 2.293 1.00 16.35 263 GLY A N 1
ATOM 1280 C CA . GLY A 1 173 ? 27.880 12.416 1.570 1.00 16.12 263 GLY A CA 1
ATOM 1281 C C . GLY A 1 173 ? 27.611 13.322 0.372 1.00 18.47 263 GLY A C 1
ATOM 1282 O O . GLY A 1 173 ? 28.437 13.391 -0.545 1.00 20.45 263 GLY A O 1
ATOM 1283 N N . GLY A 1 174 ? 26.466 14.016 0.380 1.00 18.24 264 GLY A N 1
ATOM 1284 C CA . GLY A 1 174 ? 26.083 14.968 -0.673 1.00 18.32 264 GLY A CA 1
ATOM 1285 C C . GLY A 1 174 ? 26.119 16.388 -0.140 1.00 17.84 264 GLY A C 1
ATOM 1286 O O . GLY A 1 174 ? 26.229 16.614 1.062 1.00 17.11 264 GLY A O 1
ATOM 1287 N N . ILE A 1 175 ? 26.058 17.358 -1.036 1.00 17.08 265 ILE A N 1
ATOM 1288 C CA . ILE A 1 175 ? 26.026 18.763 -0.621 1.00 17.51 265 ILE A CA 1
ATOM 1289 C C . ILE A 1 175 ? 24.600 19.236 -0.878 1.00 17.66 265 ILE A C 1
ATOM 1290 O O . ILE A 1 175 ? 24.066 19.025 -1.995 1.00 17.70 265 ILE A O 1
ATOM 1295 N N . ASN A 1 176 ? 23.992 19.881 0.123 1.00 17.00 266 ASN A N 1
ATOM 1296 C CA . ASN A 1 176 ? 22.669 20.457 -0.071 1.00 17.75 266 ASN A CA 1
ATOM 1297 C C . ASN A 1 176 ? 22.866 21.776 -0.838 1.00 18.90 266 ASN A C 1
ATOM 1298 O O . ASN A 1 176 ? 23.340 22.761 -0.258 1.00 19.27 266 ASN A O 1
ATOM 1303 N N . ALA A 1 177 ? 22.556 21.746 -2.132 1.00 18.03 267 ALA A N 1
ATOM 1304 C CA . ALA A 1 177 ? 22.682 22.910 -3.040 1.00 20.64 267 ALA A CA 1
ATOM 1305 C C . ALA A 1 177 ? 21.750 24.093 -2.697 1.00 22.48 267 ALA A C 1
ATOM 1306 O O . ALA A 1 177 ? 21.952 25.207 -3.199 1.00 23.92 267 ALA A O 1
ATOM 1308 N N . ALA A 1 178 ? 20.751 23.896 -1.836 1.00 23.31 268 ALA A N 1
ATOM 1309 C CA . ALA A 1 178 ? 19.878 25.018 -1.445 1.00 25.32 268 ALA A CA 1
ATOM 1310 C C . ALA A 1 178 ? 20.660 26.102 -0.671 1.00 30.32 268 ALA A C 1
ATOM 1311 O O . ALA A 1 178 ? 20.257 27.251 -0.704 1.00 34.37 268 ALA A O 1
ATOM 1313 N N . ALA A 1 179 ? 21.745 25.746 0.031 1.00 32.31 269 ALA A N 1
ATOM 1314 C CA . ALA A 1 179 ? 22.654 26.737 0.682 1.00 32.51 269 ALA A CA 1
ATOM 1315 C C . ALA A 1 179 ? 23.236 27.812 -0.297 1.00 36.19 269 ALA A C 1
ATOM 1316 O O . ALA A 1 179 ? 23.272 29.010 0.030 1.00 38.41 269 ALA A O 1
ATOM 1318 N N . ASP A 1 180 ? 23.629 27.380 -1.508 1.00 37.54 270 ASP A N 1
ATOM 1319 C CA . ASP A 1 180 ? 24.091 28.266 -2.599 1.00 36.85 270 ASP A CA 1
ATOM 1320 C C . ASP A 1 180 ? 23.066 29.337 -2.994 1.00 40.88 270 ASP A C 1
ATOM 1321 O O . ASP A 1 180 ? 23.426 30.360 -3.587 1.00 35.03 270 ASP A O 1
ATOM 1326 N N . ALA A 1 181 ? 21.788 29.094 -2.713 1.00 41.71 271 ALA A N 1
ATOM 1327 C CA . ALA A 1 181 ? 20.775 30.138 -2.958 1.00 43.99 271 ALA A CA 1
ATOM 1328 C C . ALA A 1 181 ? 20.408 30.867 -1.654 1.00 44.98 271 ALA A C 1
ATOM 1329 O O . ALA A 1 181 ? 19.532 31.723 -1.653 1.00 46.33 271 ALA A O 1
ATOM 1331 N N . GLY A 1 182 ? 21.089 30.516 -0.555 1.00 44.24 272 GLY A N 1
ATOM 1332 C CA . GLY A 1 182 ? 20.849 31.153 0.748 1.00 49.98 272 GLY A CA 1
ATOM 1333 C C . GLY A 1 182 ? 19.729 30.568 1.608 1.00 53.06 272 GLY A C 1
ATOM 1334 O O . GLY A 1 182 ? 19.487 31.038 2.730 1.00 53.85 272 GLY A O 1
ATOM 1335 N N . ILE A 1 183 ? 19.088 29.515 1.101 1.00 46.17 273 ILE A N 1
ATOM 1336 C CA . ILE A 1 183 ? 17.860 28.959 1.660 1.00 39.37 273 ILE A CA 1
ATOM 1337 C C . ILE A 1 183 ? 17.962 28.312 3.042 1.00 36.65 273 ILE A C 1
ATOM 1338 O O . ILE A 1 183 ? 18.770 27.413 3.280 1.00 36.35 273 ILE A O 1
ATOM 1343 N N . VAL A 1 184 ? 17.148 28.830 3.965 1.00 33.11 274 VAL A N 1
ATOM 1344 C CA . VAL A 1 184 ? 16.947 28.242 5.285 1.00 31.28 274 VAL A CA 1
ATOM 1345 C C . VAL A 1 184 ? 15.526 27.646 5.251 1.00 30.27 274 VAL A C 1
ATOM 1346 O O . VAL A 1 184 ? 14.616 28.316 4.753 1.00 28.78 274 VAL A O 1
ATOM 1350 N N . GLU A 1 185 ? 15.331 26.410 5.739 1.00 30.92 275 GLU A N 1
ATOM 1351 C CA . GLU A 1 185 ? 13.977 25.763 5.786 1.00 29.90 275 GLU A CA 1
ATOM 1352 C C . GLU A 1 185 ? 13.336 25.672 4.384 1.00 32.20 275 GLU A C 1
ATOM 1353 O O . GLU A 1 185 ? 14.067 25.411 3.437 1.00 31.06 275 GLU A O 1
ATOM 1359 N N . PHE A 1 186 ? 12.024 25.868 4.228 1.00 27.91 276 PHE A N 1
ATOM 1360 C CA . PHE A 1 186 ? 11.388 25.795 2.904 1.00 31.65 276 PHE A CA 1
ATOM 1361 C C . PHE A 1 186 ? 11.246 27.141 2.206 1.00 31.81 276 PHE A C 1
ATOM 1362 O O . PHE A 1 186 ? 10.725 28.095 2.791 1.00 33.33 276 PHE A O 1
ATOM 1370 N N . LYS A 1 187 ? 11.720 27.229 0.966 1.00 28.90 277 LYS A N 1
ATOM 1371 C CA . LYS A 1 187 ? 11.544 28.449 0.148 1.00 29.62 277 LYS A CA 1
ATOM 1372 C C . LYS A 1 187 ? 11.129 28.120 -1.266 1.00 29.96 277 LYS A C 1
ATOM 1373 O O . LYS A 1 187 ? 11.458 27.039 -1.764 1.00 28.71 277 LYS A O 1
ATOM 1379 N N . PRO A 1 188 ? 10.394 29.045 -1.928 1.00 30.55 278 PRO A N 1
ATOM 1380 C CA . PRO A 1 188 ? 9.988 28.779 -3.308 1.00 28.98 278 PRO A CA 1
ATOM 1381 C C . PRO A 1 188 ? 11.159 28.544 -4.279 1.00 26.30 278 PRO A C 1
ATOM 1382 O O . PRO A 1 188 ? 12.197 29.188 -4.165 1.00 26.25 278 PRO A O 1
ATOM 1386 N N . LEU A 1 189 ? 10.977 27.586 -5.182 1.00 24.04 279 LEU A N 1
ATOM 1387 C CA . LEU A 1 189 ? 11.836 27.426 -6.338 1.00 27.76 279 LEU A CA 1
ATOM 1388 C C . LEU A 1 189 ? 11.702 28.678 -7.241 1.00 32.71 279 LEU A C 1
ATOM 1389 O O . LEU A 1 189 ? 10.614 29.258 -7.357 1.00 31.45 279 LEU A O 1
ATOM 1394 N N . SER A 1 190 ? 12.817 29.117 -7.830 1.00 35.06 280 SER A N 1
ATOM 1395 C CA . SER A 1 190 ? 12.841 30.276 -8.741 1.00 35.56 280 SER A CA 1
ATOM 1396 C C . SER A 1 190 ? 13.960 30.103 -9.770 1.00 36.12 280 SER A C 1
ATOM 1397 O O . SER A 1 190 ? 14.922 29.350 -9.513 1.00 31.50 280 SER A O 1
ATOM 1400 N N . PRO A 1 191 ? 13.855 30.799 -10.927 1.00 34.48 281 PRO A N 1
ATOM 1401 C CA . PRO A 1 191 ? 14.979 30.845 -11.877 1.00 35.90 281 PRO A CA 1
ATOM 1402 C C . PRO A 1 191 ? 16.349 31.074 -11.192 1.00 33.94 281 PRO A C 1
ATOM 1403 O O . PRO A 1 191 ? 17.334 30.380 -11.500 1.00 33.43 281 PRO A O 1
ATOM 1407 N N . GLU A 1 192 ? 16.388 32.005 -10.255 1.00 32.21 282 GLU A N 1
ATOM 1408 C CA . GLU A 1 192 ? 17.592 32.362 -9.521 1.00 33.59 282 GLU A CA 1
ATOM 1409 C C . GLU A 1 192 ? 18.141 31.200 -8.696 1.00 34.34 282 GLU A C 1
ATOM 1410 O O . GLU A 1 192 ? 19.364 30.971 -8.677 1.00 28.53 282 GLU A O 1
ATOM 1416 N N . VAL A 1 193 ? 17.239 30.490 -7.996 1.00 30.86 283 VAL A N 1
ATOM 1417 C CA . VAL A 1 193 ? 17.603 29.322 -7.173 1.00 26.71 283 VAL A CA 1
ATOM 1418 C C . VAL A 1 193 ? 18.254 28.271 -8.094 1.00 23.62 283 VAL A C 1
ATOM 1419 O O . VAL A 1 193 ? 19.306 27.758 -7.777 1.00 23.47 283 VAL A O 1
ATOM 1423 N N . VAL A 1 194 ? 17.623 28.001 -9.238 1.00 23.03 284 VAL A N 1
ATOM 1424 C CA . VAL A 1 194 ? 18.101 26.994 -10.207 1.00 27.56 284 VAL A CA 1
ATOM 1425 C C . VAL A 1 194 ? 19.510 27.349 -10.771 1.00 26.92 284 VAL A C 1
ATOM 1426 O O . VAL A 1 194 ? 20.388 26.481 -10.828 1.00 23.64 284 VAL A O 1
ATOM 1430 N N . ILE A 1 195 ? 19.733 28.631 -11.106 1.00 26.69 285 ILE A N 1
ATOM 1431 C CA . ILE A 1 195 ? 21.061 29.082 -11.565 1.00 25.90 285 ILE A CA 1
ATOM 1432 C C . ILE A 1 195 ? 22.098 28.844 -10.512 1.00 28.17 285 ILE A C 1
ATOM 1433 O O . ILE A 1 195 ? 23.161 28.304 -10.807 1.00 29.69 285 ILE A O 1
ATOM 1438 N N . ALA A 1 196 ? 21.803 29.229 -9.274 1.00 26.23 286 ALA A N 1
ATOM 1439 C CA . ALA A 1 196 ? 22.766 29.058 -8.209 1.00 25.33 286 ALA A CA 1
ATOM 1440 C C . ALA A 1 196 ? 22.962 27.602 -7.754 1.00 27.04 286 ALA A C 1
ATOM 1441 O O . ALA A 1 196 ? 24.039 27.226 -7.257 1.00 30.92 286 ALA A O 1
ATOM 1443 N N . ALA A 1 197 ? 21.918 26.784 -7.809 1.00 24.55 287 ALA A N 1
ATOM 1444 C CA . ALA A 1 197 ? 22.064 25.418 -7.292 1.00 21.78 287 ALA A CA 1
ATOM 1445 C C . ALA A 1 197 ? 22.713 24.508 -8.352 1.00 20.97 287 ALA A C 1
ATOM 1446 O O . ALA A 1 197 ? 23.578 23.710 -8.010 1.00 21.22 287 ALA A O 1
ATOM 1448 N N . GLN A 1 198 ? 22.284 24.633 -9.615 1.00 19.25 288 GLN A N 1
ATOM 1449 C CA . GLN A 1 198 ? 22.717 23.713 -10.722 1.00 18.96 288 GLN A CA 1
ATOM 1450 C C . GLN A 1 198 ? 22.969 22.283 -10.194 1.00 19.38 288 GLN A C 1
ATOM 1451 O O . GLN A 1 198 ? 24.082 21.783 -10.242 1.00 17.23 288 GLN A O 1
ATOM 1457 N N . PRO A 1 199 ? 21.909 21.623 -9.662 1.00 18.21 289 PRO A N 1
ATOM 1458 C CA . PRO A 1 199 ? 22.211 20.353 -9.021 1.00 17.57 289 PRO A CA 1
ATOM 1459 C C . PRO A 1 199 ? 22.635 19.200 -9.967 1.00 17.23 289 PRO A C 1
ATOM 1460 O O . PRO A 1 199 ? 22.167 19.115 -11.124 1.00 16.46 289 PRO A O 1
ATOM 1464 N N . ASP A 1 200 ? 23.451 18.303 -9.409 1.00 15.71 290 ASP A N 1
ATOM 1465 C CA . ASP A 1 200 ? 23.856 17.034 -9.990 1.00 16.70 290 ASP A CA 1
ATOM 1466 C C . ASP A 1 200 ? 22.777 15.973 -9.781 1.00 17.42 290 ASP A C 1
ATOM 1467 O O . ASP A 1 200 ? 22.643 15.034 -10.589 1.00 18.42 290 ASP A O 1
ATOM 1472 N N . VAL A 1 201 ? 22.052 16.106 -8.671 1.00 17.73 291 VAL A N 1
ATOM 1473 C CA . VAL A 1 201 ? 20.947 15.189 -8.289 1.00 19.80 291 VAL A CA 1
ATOM 1474 C C . VAL A 1 201 ? 19.708 16.000 -7.927 1.00 18.68 291 VAL A C 1
ATOM 1475 O O . VAL A 1 201 ? 19.793 16.943 -7.176 1.00 18.04 291 VAL A O 1
ATOM 1479 N N . LEU A 1 202 ? 18.556 15.620 -8.469 1.00 17.97 292 LEU A N 1
ATOM 1480 C CA . LEU A 1 202 ? 17.278 16.115 -7.978 1.00 19.57 292 LEU A CA 1
ATOM 1481 C C . LEU A 1 202 ? 16.626 15.076 -7.042 1.00 19.48 292 LEU A C 1
ATOM 1482 O O . LEU A 1 202 ? 16.351 13.930 -7.436 1.00 20.28 292 LEU A O 1
ATOM 1487 N N . LEU A 1 203 ? 16.409 15.479 -5.803 1.00 19.28 293 LEU A N 1
ATOM 1488 C CA . LEU A 1 203 ? 15.778 14.594 -4.821 1.00 18.47 293 LEU A CA 1
ATOM 1489 C C . LEU A 1 203 ? 14.326 15.047 -4.597 1.00 17.88 293 LEU A C 1
ATOM 1490 O O . LEU A 1 203 ? 14.073 16.191 -4.261 1.00 16.75 293 LEU A O 1
ATOM 1495 N N . VAL A 1 204 ? 13.376 14.146 -4.836 1.00 17.87 294 VAL A N 1
ATOM 1496 C CA . VAL A 1 204 ? 11.949 14.468 -4.716 1.00 20.05 294 VAL A CA 1
ATOM 1497 C C . VAL A 1 204 ? 11.163 13.377 -3.945 1.00 20.99 294 VAL A C 1
ATOM 1498 O O . VAL A 1 204 ? 11.668 12.283 -3.698 1.00 22.18 294 VAL A O 1
ATOM 1502 N N . LEU A 1 205 ? 9.927 13.673 -3.607 1.00 22.09 295 LEU A N 1
ATOM 1503 C CA . LEU A 1 205 ? 9.052 12.615 -3.038 1.00 24.83 295 LEU A CA 1
ATOM 1504 C C . LEU A 1 205 ? 8.297 11.859 -4.149 1.00 27.89 295 LEU A C 1
ATOM 1505 O O . LEU A 1 205 ? 7.980 12.454 -5.218 1.00 25.94 295 LEU A O 1
ATOM 1510 N N . ASP A 1 206 ? 8.080 10.546 -3.922 1.00 30.47 296 ASP A N 1
ATOM 1511 C CA . ASP A 1 206 ? 7.223 9.693 -4.771 1.00 33.86 296 ASP A CA 1
ATOM 1512 C C . ASP A 1 206 ? 5.957 10.437 -5.227 1.00 32.82 296 ASP A C 1
ATOM 1513 O O . ASP A 1 206 ? 5.702 10.607 -6.457 1.00 32.38 296 ASP A O 1
ATOM 1518 N N . LYS A 1 207 ? 5.163 10.891 -4.256 1.00 30.40 297 LYS A N 1
ATOM 1519 C CA . LYS A 1 207 ? 3.877 11.564 -4.583 1.00 31.51 297 LYS A CA 1
ATOM 1520 C C . LYS A 1 207 ? 4.095 12.852 -5.348 1.00 30.56 297 LYS A C 1
ATOM 1521 O O . LYS A 1 207 ? 3.358 13.155 -6.295 1.00 28.28 297 LYS A O 1
ATOM 1527 N N . GLY A 1 208 ? 5.100 13.621 -4.928 1.00 27.96 298 GLY A N 1
ATOM 1528 C CA . GLY A 1 208 ? 5.466 14.857 -5.614 1.00 27.37 298 GLY A CA 1
ATOM 1529 C C . GLY A 1 208 ? 5.786 14.638 -7.072 1.00 27.54 298 GLY A C 1
ATOM 1530 O O . GLY A 1 208 ? 5.289 15.360 -7.926 1.00 29.43 298 GLY A O 1
ATOM 1531 N N . LEU A 1 209 ? 6.652 13.677 -7.360 1.00 26.08 299 LEU A N 1
ATOM 1532 C CA . LEU A 1 209 ? 6.984 13.346 -8.729 1.00 27.62 299 LEU A CA 1
ATOM 1533 C C . LEU A 1 209 ? 5.752 12.909 -9.537 1.00 31.77 299 LEU A C 1
ATOM 1534 O O . LEU A 1 209 ? 5.587 13.321 -10.686 1.00 30.17 299 LEU A O 1
ATOM 1539 N N . GLU A 1 210 ? 4.895 12.073 -8.944 1.00 32.34 300 GLU A N 1
ATOM 1540 C CA . GLU A 1 210 ? 3.630 11.745 -9.597 1.00 35.08 300 GLU A CA 1
ATOM 1541 C C . GLU A 1 210 ? 2.763 13.005 -9.859 1.00 32.68 300 GLU A C 1
ATOM 1542 O O . GLU A 1 210 ? 2.255 13.182 -10.965 1.00 29.82 300 GLU A O 1
ATOM 1548 N N . SER A 1 211 ? 2.616 13.880 -8.864 1.00 30.04 301 SER A N 1
ATOM 1549 C CA . SER A 1 211 ? 1.833 15.108 -9.030 1.00 30.49 301 SER A CA 1
ATOM 1550 C C . SER A 1 211 ? 2.298 16.084 -10.146 1.00 33.92 301 SER A C 1
ATOM 1551 O O . SER A 1 211 ? 1.560 16.992 -10.478 1.00 30.97 301 SER A O 1
ATOM 1554 N N . VAL A 1 212 ? 3.531 15.962 -10.667 1.00 32.64 302 VAL A N 1
ATOM 1555 C CA . VAL A 1 212 ? 3.947 16.809 -11.804 1.00 29.13 302 VAL A CA 1
ATOM 1556 C C . VAL A 1 212 ? 3.988 16.037 -13.117 1.00 28.52 302 VAL A C 1
ATOM 1557 O O . VAL A 1 212 ? 4.497 16.542 -14.098 1.00 32.33 302 VAL A O 1
ATOM 1561 N N . GLY A 1 213 ? 3.522 14.790 -13.146 1.00 29.72 303 GLY A N 1
ATOM 1562 C CA . GLY A 1 213 ? 3.595 13.998 -14.383 1.00 24.59 303 GLY A CA 1
ATOM 1563 C C . GLY A 1 213 ? 4.848 13.154 -14.551 1.00 29.55 303 GLY A C 1
ATOM 1564 O O . GLY A 1 213 ? 5.274 12.901 -15.701 1.00 27.74 303 GLY A O 1
ATOM 1565 N N . GLY A 1 214 ? 5.481 12.726 -13.444 1.00 26.06 304 GLY A N 1
ATOM 1566 C CA . GLY A 1 214 ? 6.665 11.862 -13.565 1.00 26.16 304 GLY A CA 1
ATOM 1567 C C . GLY A 1 214 ? 7.881 12.657 -14.022 1.00 27.04 304 GLY A C 1
ATOM 1568 O O . GLY A 1 214 ? 7.814 13.881 -14.048 1.00 27.72 304 GLY A O 1
ATOM 1569 N N . VAL A 1 215 ? 8.988 11.970 -14.353 1.00 26.37 305 VAL A N 1
ATOM 1570 C CA . VAL A 1 215 ? 10.242 12.613 -14.774 1.00 29.14 305 VAL A CA 1
ATOM 1571 C C . VAL A 1 215 ? 10.016 13.542 -15.988 1.00 30.46 305 VAL A C 1
ATOM 1572 O O . VAL A 1 215 ? 10.501 14.686 -16.029 1.00 27.54 305 VAL A O 1
ATOM 1576 N N . ASP A 1 216 ? 9.236 13.059 -16.960 1.00 31.03 306 ASP A N 1
ATOM 1577 C CA . ASP A 1 216 ? 8.880 13.875 -18.125 1.00 33.42 306 ASP A CA 1
ATOM 1578 C C . ASP A 1 216 ? 8.224 15.202 -17.732 1.00 32.03 306 ASP A C 1
ATOM 1579 O O . ASP A 1 216 ? 8.675 16.261 -18.184 1.00 33.93 306 ASP A O 1
ATOM 1584 N N . GLY A 1 217 ? 7.238 15.183 -16.842 1.00 28.75 307 GLY A N 1
ATOM 1585 C CA . GLY A 1 217 ? 6.677 16.458 -16.364 1.00 27.53 307 GLY A CA 1
ATOM 1586 C C . GLY A 1 217 ? 7.661 17.304 -15.548 1.00 27.38 307 GLY A C 1
ATOM 1587 O O . GLY A 1 217 ? 7.767 18.518 -15.733 1.00 28.62 307 GLY A O 1
ATOM 1588 N N . LEU A 1 218 ? 8.395 16.678 -14.628 1.00 25.47 308 LEU A N 1
ATOM 1589 C CA . LEU A 1 218 ? 9.324 17.440 -13.764 1.00 25.62 308 LEU A CA 1
ATOM 1590 C C . LEU A 1 218 ? 10.301 18.279 -14.612 1.00 25.17 308 LEU A C 1
ATOM 1591 O O . LEU A 1 218 ? 10.553 19.448 -14.347 1.00 26.58 308 LEU A O 1
ATOM 1596 N N . LEU A 1 219 ? 10.842 17.662 -15.645 1.00 23.36 309 LEU A N 1
ATOM 1597 C CA . LEU A 1 219 ? 11.840 18.324 -16.478 1.00 27.48 309 LEU A CA 1
ATOM 1598 C C . LEU A 1 219 ? 11.255 19.360 -17.437 1.00 32.24 309 LEU A C 1
ATOM 1599 O O . LEU A 1 219 ? 12.018 20.034 -18.150 1.00 34.02 309 LEU A O 1
ATOM 1604 N N . LYS A 1 220 ? 9.923 19.501 -17.445 1.00 33.29 310 LYS A N 1
ATOM 1605 C CA A LYS A 1 220 ? 9.256 20.592 -18.153 0.50 34.49 310 LYS A CA 1
ATOM 1606 C CA B LYS A 1 220 ? 9.296 20.606 -18.162 0.50 34.50 310 LYS A CA 1
ATOM 1607 C C . LYS A 1 220 ? 9.187 21.843 -17.279 1.00 34.60 310 LYS A C 1
ATOM 1608 O O . LYS A 1 220 ? 8.847 22.920 -17.753 1.00 33.96 310 LYS A O 1
ATOM 1619 N N . ILE A 1 221 ? 9.498 21.704 -15.992 1.00 30.61 311 ILE A N 1
ATOM 1620 C CA . ILE A 1 221 ? 9.566 22.861 -15.085 1.00 30.89 311 ILE A CA 1
ATOM 1621 C C . ILE A 1 221 ? 10.781 23.718 -15.495 1.00 33.63 311 ILE A C 1
ATOM 1622 O O . ILE A 1 221 ? 11.897 23.194 -15.700 1.00 32.49 311 ILE A O 1
ATOM 1627 N N . PRO A 1 222 ? 10.564 25.031 -15.683 1.00 36.13 312 PRO A N 1
ATOM 1628 C CA . PRO A 1 222 ? 11.625 25.848 -16.331 1.00 34.17 312 PRO A CA 1
ATOM 1629 C C . PRO A 1 222 ? 12.958 25.721 -15.600 1.00 31.94 312 PRO A C 1
ATOM 1630 O O . PRO A 1 222 ? 12.976 25.699 -14.376 1.00 32.44 312 PRO A O 1
ATOM 1634 N N . GLY A 1 223 ? 14.048 25.589 -16.339 1.00 29.72 313 GLY A N 1
ATOM 1635 C CA . GLY A 1 223 ? 15.373 25.533 -15.721 1.00 31.57 313 GLY A CA 1
ATOM 1636 C C . GLY A 1 223 ? 15.859 24.134 -15.358 1.00 30.00 313 GLY A C 1
ATOM 1637 O O . GLY A 1 223 ? 17.061 23.858 -15.441 1.00 29.96 313 GLY A O 1
ATOM 1638 N N . LEU A 1 224 ? 14.944 23.225 -14.998 1.00 29.40 314 LEU A N 1
ATOM 1639 C CA . LEU A 1 224 ? 15.384 21.902 -14.518 1.00 25.89 314 LEU A CA 1
ATOM 1640 C C . LEU A 1 224 ? 15.965 20.987 -15.573 1.00 27.29 314 LEU A C 1
ATOM 1641 O O . LEU A 1 224 ? 16.927 20.279 -15.270 1.00 23.88 314 LEU A O 1
ATOM 1646 N N . ALA A 1 225 ? 15.416 20.971 -16.797 1.00 25.28 315 ALA A N 1
ATOM 1647 C CA . ALA A 1 225 ? 15.967 20.065 -17.839 1.00 27.28 315 ALA A CA 1
ATOM 1648 C C . ALA A 1 225 ? 17.467 20.321 -18.126 1.00 28.34 315 ALA A C 1
ATOM 1649 O O . ALA A 1 225 ? 18.189 19.409 -18.514 1.00 26.18 315 ALA A O 1
ATOM 1651 N N . ASP A 1 226 ? 17.915 21.558 -17.918 1.00 26.90 316 ASP A N 1
ATOM 1652 C CA . ASP A 1 226 ? 19.268 21.934 -18.319 1.00 29.75 316 ASP A CA 1
ATOM 1653 C C . ASP A 1 226 ? 20.277 21.932 -17.141 1.00 27.86 316 ASP A C 1
ATOM 1654 O O . ASP A 1 226 ? 21.459 22.165 -17.384 1.00 25.34 316 ASP A O 1
ATOM 1659 N N . THR A 1 227 ? 19.830 21.556 -15.925 1.00 21.63 317 THR A N 1
ATOM 1660 C CA . THR A 1 227 ? 20.781 21.252 -14.828 1.00 18.72 317 THR A CA 1
ATOM 1661 C C . THR A 1 227 ? 21.607 20.009 -15.145 1.00 17.63 317 THR A C 1
ATOM 1662 O O . THR A 1 227 ? 21.200 19.197 -16.007 1.00 19.49 317 THR A O 1
ATOM 1666 N N . PRO A 1 228 ? 22.776 19.833 -14.469 1.00 16.28 318 PRO A N 1
ATOM 1667 C CA . PRO A 1 228 ? 23.462 18.589 -14.691 1.00 16.20 318 PRO A CA 1
ATOM 1668 C C . PRO A 1 228 ? 22.568 17.384 -14.353 1.00 18.06 318 PRO A C 1
ATOM 1669 O O . PRO A 1 228 ? 22.638 16.362 -15.046 1.00 18.55 318 PRO A O 1
ATOM 1673 N N . ALA A 1 229 ? 21.719 17.497 -13.328 1.00 18.60 319 ALA A N 1
ATOM 1674 C CA . ALA A 1 229 ? 20.769 16.398 -13.030 1.00 19.27 319 ALA A CA 1
ATOM 1675 C C . ALA A 1 229 ? 19.782 16.182 -14.156 1.00 22.03 319 ALA A C 1
ATOM 1676 O O . ALA A 1 229 ? 19.548 15.024 -14.584 1.00 22.52 319 ALA A O 1
ATOM 1678 N N . GLY A 1 230 ? 19.124 17.273 -14.575 1.00 22.69 320 GLY A N 1
ATOM 1679 C CA . GLY A 1 230 ? 18.156 17.212 -15.660 1.00 24.63 320 GLY A CA 1
ATOM 1680 C C . GLY A 1 230 ? 18.719 16.541 -16.909 1.00 25.66 320 GLY A C 1
ATOM 1681 O O . GLY A 1 230 ? 18.045 15.700 -17.501 1.00 24.66 320 GLY A O 1
ATOM 1682 N N . ARG A 1 231 ? 19.960 16.882 -17.282 1.00 24.36 321 ARG A N 1
ATOM 1683 C CA . ARG A 1 231 ? 20.601 16.318 -18.473 1.00 23.65 321 ARG A CA 1
ATOM 1684 C C . ARG A 1 231 ? 20.821 14.808 -18.441 1.00 26.66 321 ARG A C 1
ATOM 1685 O O . ARG A 1 231 ? 20.791 14.166 -19.494 1.00 26.21 321 ARG A O 1
ATOM 1693 N N . GLN A 1 232 ? 21.155 14.262 -17.274 1.00 26.96 322 GLN A N 1
ATOM 1694 C CA . GLN A 1 232 ? 21.350 12.820 -17.126 1.00 29.14 322 GLN A CA 1
ATOM 1695 C C . GLN A 1 232 ? 20.114 12.114 -16.532 1.00 28.74 322 GLN A C 1
ATOM 1696 O O . GLN A 1 232 ? 20.167 10.923 -16.222 1.00 28.11 322 GLN A O 1
ATOM 1702 N N . ARG A 1 233 ? 19.015 12.850 -16.397 1.00 25.31 323 ARG A N 1
ATOM 1703 C CA . ARG A 1 233 ? 17.790 12.365 -15.757 1.00 26.34 323 ARG A CA 1
ATOM 1704 C C . ARG A 1 233 ? 18.075 11.762 -14.361 1.00 24.92 323 ARG A C 1
ATOM 1705 O O . ARG A 1 233 ? 17.531 10.726 -14.002 1.00 22.32 323 ARG A O 1
ATOM 1713 N N . ARG A 1 234 ? 18.918 12.429 -13.573 1.00 21.85 324 ARG A N 1
ATOM 1714 C CA . ARG A 1 234 ? 19.328 11.881 -12.290 1.00 22.15 324 ARG A CA 1
ATOM 1715 C C . ARG A 1 234 ? 18.349 12.367 -11.232 1.00 20.98 324 ARG A C 1
ATOM 1716 O O . ARG A 1 234 ? 18.597 13.331 -10.507 1.00 20.03 324 ARG A O 1
ATOM 1724 N N . ILE A 1 235 ? 17.190 11.702 -11.186 1.00 22.77 325 ILE A N 1
ATOM 1725 C CA . ILE A 1 235 ? 16.119 12.049 -10.266 1.00 24.25 325 ILE A CA 1
ATOM 1726 C C . ILE A 1 235 ? 16.063 10.856 -9.307 1.00 24.53 325 ILE A C 1
ATOM 1727 O O . ILE A 1 235 ? 16.005 9.717 -9.774 1.00 21.67 325 ILE A O 1
ATOM 1732 N N . ILE A 1 236 ? 16.053 11.120 -7.996 1.00 22.36 326 ILE A N 1
ATOM 1733 C CA . ILE A 1 236 ? 15.872 10.062 -6.971 1.00 23.31 326 ILE A CA 1
ATOM 1734 C C . ILE A 1 236 ? 14.510 10.392 -6.355 1.00 22.48 326 ILE A C 1
ATOM 1735 O O . ILE A 1 236 ? 14.302 11.497 -5.876 1.00 23.72 326 ILE A O 1
ATOM 1740 N N . ALA A 1 237 ? 13.565 9.451 -6.393 1.00 22.80 327 ALA A N 1
ATOM 1741 C CA . ALA A 1 237 ? 12.264 9.694 -5.781 1.00 23.66 327 ALA A CA 1
ATOM 1742 C C . ALA A 1 237 ? 12.116 8.700 -4.643 1.00 24.75 327 ALA A C 1
ATOM 1743 O O . ALA A 1 237 ? 12.297 7.498 -4.834 1.00 25.83 327 ALA A O 1
ATOM 1745 N N . LEU A 1 238 ? 11.819 9.183 -3.451 1.00 25.18 328 LEU A N 1
ATOM 1746 C CA . LEU A 1 238 ? 11.665 8.277 -2.297 1.00 25.98 328 LEU A CA 1
ATOM 1747 C C . LEU A 1 238 ? 10.318 8.565 -1.665 1.00 24.74 328 LEU A C 1
ATOM 1748 O O . LEU A 1 238 ? 9.802 9.665 -1.782 1.00 22.42 328 LEU A O 1
ATOM 1753 N N . ASP A 1 239 ? 9.751 7.560 -0.993 1.00 25.49 329 ASP A N 1
ATOM 1754 C CA . ASP A 1 239 ? 8.563 7.744 -0.160 1.00 25.72 329 ASP A CA 1
ATOM 1755 C C . ASP A 1 239 ? 8.804 8.776 0.956 1.00 23.40 329 ASP A C 1
ATOM 1756 O O . ASP A 1 239 ? 9.852 8.757 1.582 1.00 22.20 329 ASP A O 1
ATOM 1761 N N . ASP A 1 240 ? 7.852 9.667 1.226 1.00 23.83 330 ASP A N 1
ATOM 1762 C CA . ASP A 1 240 ? 8.040 10.667 2.281 1.00 22.93 330 ASP A CA 1
ATOM 1763 C C . ASP A 1 240 ? 8.363 10.168 3.702 1.00 21.29 330 ASP A C 1
ATOM 1764 O O . ASP A 1 240 ? 9.294 10.669 4.333 1.00 18.85 330 ASP A O 1
ATOM 1769 N N . LEU A 1 241 ? 7.594 9.204 4.220 1.00 20.26 331 LEU A N 1
ATOM 1770 C CA . LEU A 1 241 ? 7.874 8.733 5.582 1.00 21.35 331 LEU A CA 1
ATOM 1771 C C . LEU A 1 241 ? 9.287 8.053 5.638 1.00 18.01 331 LEU A C 1
ATOM 1772 O O . LEU A 1 241 ? 10.028 8.189 6.603 1.00 17.51 331 LEU A O 1
ATOM 1777 N N . TYR A 1 242 ? 9.631 7.333 4.586 1.00 16.96 332 TYR A N 1
ATOM 1778 C CA . TYR A 1 242 ? 10.897 6.644 4.498 1.00 17.02 332 TYR A CA 1
ATOM 1779 C C . TYR A 1 242 ? 12.053 7.621 4.472 1.00 19.09 332 TYR A C 1
ATOM 1780 O O . TYR A 1 242 ? 13.016 7.480 5.219 1.00 18.51 332 TYR A O 1
ATOM 1789 N N . LEU A 1 243 ? 11.993 8.610 3.590 1.00 19.95 333 LEU A N 1
ATOM 1790 C CA . LEU A 1 243 ? 13.081 9.599 3.529 1.00 20.52 333 LEU A CA 1
ATOM 1791 C C . LEU A 1 243 ? 13.169 10.524 4.763 1.00 21.10 333 LEU A C 1
ATOM 1792 O O . LEU A 1 243 ? 14.260 10.786 5.263 1.00 21.15 333 LEU A O 1
ATOM 1797 N N . LEU A 1 244 ? 12.029 10.998 5.241 1.00 20.83 334 LEU A N 1
ATOM 1798 C CA . LEU A 1 244 ? 11.958 12.128 6.165 1.00 21.44 334 LEU A CA 1
ATOM 1799 C C . LEU A 1 244 ? 11.476 11.817 7.598 1.00 20.99 334 LEU A C 1
ATOM 1800 O O . LEU A 1 244 ? 11.609 12.680 8.489 1.00 21.11 334 LEU A O 1
ATOM 1805 N N . GLY A 1 245 ? 10.961 10.604 7.817 1.00 22.42 335 GLY A N 1
ATOM 1806 C CA . GLY A 1 245 ? 10.513 10.151 9.163 1.00 22.96 335 GLY A CA 1
ATOM 1807 C C . GLY A 1 245 ? 11.511 10.083 10.326 1.00 24.59 335 GLY A C 1
ATOM 1808 O O . GLY A 1 245 ? 11.096 10.182 11.501 1.00 23.71 335 GLY A O 1
ATOM 1809 N N . MET A 1 246 ? 12.811 9.951 10.052 1.00 19.64 336 MET A N 1
ATOM 1810 C CA . MET A 1 246 ? 13.781 9.860 11.162 1.00 21.81 336 MET A CA 1
ATOM 1811 C C . MET A 1 246 ? 13.376 8.754 12.155 1.00 21.53 336 MET A C 1
ATOM 1812 O O . MET A 1 246 ? 13.301 8.933 13.378 1.00 21.11 336 MET A O 1
ATOM 1817 N N . GLY A 1 247 ? 13.072 7.599 11.576 1.00 23.34 337 GLY A N 1
ATOM 1818 C CA . GLY A 1 247 ? 12.558 6.481 12.335 1.00 22.61 337 GLY A CA 1
ATOM 1819 C C . GLY A 1 247 ? 13.440 5.284 12.148 1.00 20.67 337 GLY A C 1
ATOM 1820 O O . GLY A 1 247 ? 14.626 5.444 11.871 1.00 22.14 337 GLY A O 1
ATOM 1821 N N . PRO A 1 248 ? 12.865 4.066 12.314 1.00 21.00 338 PRO A N 1
ATOM 1822 C CA . PRO A 1 248 ? 13.677 2.868 12.312 1.00 21.59 338 PRO A CA 1
ATOM 1823 C C . PRO A 1 248 ? 14.355 2.573 10.953 1.00 20.92 338 PRO A C 1
ATOM 1824 O O . PRO A 1 248 ? 15.376 1.867 10.930 1.00 21.03 338 PRO A O 1
ATOM 1828 N N . ARG A 1 249 ? 13.809 3.114 9.860 1.00 18.67 339 ARG A N 1
ATOM 1829 C CA . ARG A 1 249 ? 14.375 2.905 8.518 1.00 17.60 339 ARG A CA 1
ATOM 1830 C C . ARG A 1 249 ? 15.389 3.957 8.067 1.00 18.36 339 ARG A C 1
ATOM 1831 O O . ARG A 1 249 ? 15.797 3.967 6.897 1.00 17.84 339 ARG A O 1
ATOM 1839 N N . THR A 1 250 ? 15.839 4.796 9.002 1.00 19.04 340 THR A N 1
ATOM 1840 C CA . THR A 1 250 ? 16.721 5.911 8.675 1.00 18.75 340 THR A CA 1
ATOM 1841 C C . THR A 1 250 ? 18.029 5.464 8.021 1.00 19.63 340 THR A C 1
ATOM 1842 O O . THR A 1 250 ? 18.454 6.061 7.030 1.00 20.29 340 THR A O 1
ATOM 1846 N N . GLY A 1 251 ? 18.653 4.424 8.593 1.00 18.49 341 GLY A N 1
ATOM 1847 C CA . GLY A 1 251 ? 19.836 3.816 8.063 1.00 17.61 341 GLY A CA 1
ATOM 1848 C C . GLY A 1 251 ? 19.606 3.230 6.668 1.00 17.19 341 GLY A C 1
ATOM 1849 O O . GLY A 1 251 ? 20.476 3.302 5.826 1.00 17.43 341 GLY A O 1
ATOM 1850 N N . GLN A 1 252 ? 18.444 2.650 6.424 1.00 17.50 342 GLN A N 1
ATOM 1851 C CA . GLN A 1 252 ? 18.167 2.084 5.103 1.00 17.07 342 GLN A CA 1
ATOM 1852 C C . GLN A 1 252 ? 18.034 3.230 4.094 1.00 17.08 342 GLN A C 1
ATOM 1853 O O . GLN A 1 252 ? 18.495 3.130 2.988 1.00 16.62 342 GLN A O 1
ATOM 1859 N N . ALA A 1 253 ? 17.384 4.323 4.481 1.00 17.09 343 ALA A N 1
ATOM 1860 C CA . ALA A 1 253 ? 17.203 5.447 3.533 1.00 17.14 343 ALA A CA 1
ATOM 1861 C C . ALA A 1 253 ? 18.540 6.136 3.232 1.00 17.40 343 ALA A C 1
ATOM 1862 O O . ALA A 1 253 ? 18.807 6.483 2.078 1.00 16.38 343 ALA A O 1
ATOM 1864 N N . LEU A 1 254 ? 19.390 6.299 4.256 1.00 17.78 344 LEU A N 1
ATOM 1865 C CA . LEU A 1 254 ? 20.746 6.828 4.072 1.00 17.38 344 LEU A CA 1
ATOM 1866 C C . LEU A 1 254 ? 21.579 6.006 3.118 1.00 16.78 344 LEU A C 1
ATOM 1867 O O . LEU A 1 254 ? 22.325 6.574 2.321 1.00 16.31 344 LEU A O 1
ATOM 1872 N N . THR A 1 255 ? 21.420 4.681 3.170 1.00 16.17 345 THR A N 1
ATOM 1873 C CA . THR A 1 255 ? 22.193 3.757 2.328 1.00 17.21 345 THR A CA 1
ATOM 1874 C C . THR A 1 255 ? 21.722 3.979 0.872 1.00 18.47 345 THR A C 1
ATOM 1875 O O . THR A 1 255 ? 22.538 4.051 -0.036 1.00 17.65 345 THR A O 1
ATOM 1879 N N . ASP A 1 256 ? 20.406 4.069 0.661 1.00 18.14 346 ASP A N 1
ATOM 1880 C CA . ASP A 1 256 ? 19.923 4.286 -0.719 1.00 18.34 346 ASP A CA 1
ATOM 1881 C C . ASP A 1 256 ? 20.465 5.630 -1.238 1.00 18.26 346 ASP A C 1
ATOM 1882 O O . ASP A 1 256 ? 20.900 5.686 -2.399 1.00 18.15 346 ASP A O 1
ATOM 1887 N N . LEU A 1 257 ? 20.380 6.697 -0.423 1.00 15.48 347 LEU A N 1
ATOM 1888 C CA . LEU A 1 257 ? 20.892 7.984 -0.878 1.00 16.14 347 LEU A CA 1
ATOM 1889 C C . LEU A 1 257 ? 22.378 7.896 -1.192 1.00 17.33 347 LEU A C 1
ATOM 1890 O O . LEU A 1 257 ? 22.811 8.374 -2.255 1.00 17.85 347 LEU A O 1
ATOM 1895 N N . THR A 1 258 ? 23.173 7.320 -0.269 1.00 15.48 348 THR A N 1
ATOM 1896 C CA . THR A 1 258 ? 24.633 7.392 -0.474 1.00 16.50 348 THR A CA 1
ATOM 1897 C C . THR A 1 258 ? 25.098 6.580 -1.674 1.00 16.51 348 THR A C 1
ATOM 1898 O O . THR A 1 258 ? 26.028 6.957 -2.372 1.00 16.16 348 THR A O 1
ATOM 1902 N N . ILE A 1 259 ? 24.452 5.450 -1.912 1.00 19.21 349 ILE A N 1
ATOM 1903 C CA . ILE A 1 259 ? 24.684 4.649 -3.144 1.00 20.60 349 ILE A CA 1
ATOM 1904 C C . ILE A 1 259 ? 24.433 5.515 -4.395 1.00 18.97 349 ILE A C 1
ATOM 1905 O O . ILE A 1 259 ? 25.266 5.583 -5.299 1.00 19.31 349 ILE A O 1
ATOM 1910 N N . ALA A 1 260 ? 23.285 6.193 -4.439 1.00 19.45 350 ALA A N 1
ATOM 1911 C CA . ALA A 1 260 ? 22.971 7.102 -5.563 1.00 18.02 350 ALA A CA 1
ATOM 1912 C C . ALA A 1 260 ? 23.962 8.289 -5.673 1.00 19.02 350 ALA A C 1
ATOM 1913 O O . ALA A 1 260 ? 24.441 8.647 -6.765 1.00 17.45 350 ALA A O 1
ATOM 1915 N N . PHE A 1 261 ? 24.314 8.871 -4.533 1.00 17.19 351 PHE A N 1
ATOM 1916 C CA . PHE A 1 261 ? 25.211 10.019 -4.540 1.00 16.27 351 PHE A CA 1
ATOM 1917 C C . PHE A 1 261 ? 26.591 9.591 -5.039 1.00 17.57 351 PHE A C 1
ATOM 1918 O O . PHE A 1 261 ? 27.286 10.355 -5.739 1.00 17.52 351 PHE A O 1
ATOM 1926 N N . TYR A 1 262 ? 26.996 8.370 -4.686 1.00 19.35 352 TYR A N 1
ATOM 1927 C CA . TYR A 1 262 ? 28.324 7.860 -5.075 1.00 21.24 352 TYR A CA 1
ATOM 1928 C C . TYR A 1 262 ? 28.375 7.783 -6.596 1.00 21.48 352 TYR A C 1
ATOM 1929 O O . TYR A 1 262 ? 29.362 8.181 -7.212 1.00 23.22 352 TYR A O 1
ATOM 1938 N N . ASP A 1 263 ? 27.307 7.272 -7.184 1.00 21.40 353 ASP A N 1
ATOM 1939 C CA . ASP A 1 263 ? 27.200 7.168 -8.631 1.00 25.93 353 ASP A CA 1
ATOM 1940 C C . ASP A 1 263 ? 27.247 8.538 -9.328 1.00 24.56 353 ASP A C 1
ATOM 1941 O O . ASP A 1 263 ? 27.934 8.729 -10.336 1.00 22.46 353 ASP A O 1
ATOM 1946 N N . ALA A 1 264 ? 26.514 9.493 -8.761 1.00 23.93 354 ALA A N 1
ATOM 1947 C CA . ALA A 1 264 ? 26.536 10.873 -9.241 1.00 24.59 354 ALA A CA 1
ATOM 1948 C C . ALA A 1 264 ? 27.917 11.505 -9.112 1.00 26.58 354 ALA A C 1
ATOM 1949 O O . ALA A 1 264 ? 28.332 12.252 -10.026 1.00 25.08 354 ALA A O 1
ATOM 1951 N N . ALA A 1 265 ? 28.633 11.218 -8.011 1.00 24.69 355 ALA A N 1
ATOM 1952 C CA . ALA A 1 265 ? 29.995 11.746 -7.819 1.00 27.69 355 ALA A CA 1
ATOM 1953 C C . ALA A 1 265 ? 30.903 11.276 -8.964 1.00 33.85 355 ALA A C 1
ATOM 1954 O O . ALA A 1 265 ? 31.773 12.010 -9.412 1.00 32.28 355 ALA A O 1
ATOM 1956 N N . GLN A 1 266 ? 30.735 10.025 -9.382 1.00 32.08 356 GLN A N 1
ATOM 1957 C CA . GLN A 1 266 ? 31.540 9.494 -10.466 1.00 35.24 356 GLN A CA 1
ATOM 1958 C C . GLN A 1 266 ? 31.084 10.009 -11.832 1.00 33.35 356 GLN A C 1
ATOM 1959 O O . G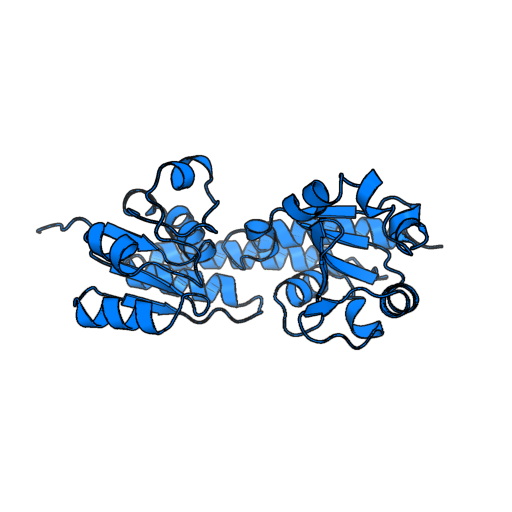LN A 1 266 ? 31.910 10.311 -12.655 1.00 34.26 356 GLN A O 1
ATOM 1965 N N . GLY A 1 267 ? 29.778 10.119 -12.064 1.00 29.71 357 GLY A N 1
ATOM 1966 C CA . GLY A 1 267 ? 29.268 10.305 -13.424 1.00 29.82 357 GLY A CA 1
ATOM 1967 C C . GLY A 1 267 ? 28.646 11.632 -13.825 1.00 31.33 357 GLY A C 1
ATOM 1968 O O . GLY A 1 267 ? 28.428 11.864 -15.006 1.00 31.64 357 GLY A O 1
ATOM 1969 N N . SER A 1 268 ? 28.341 12.521 -12.876 1.00 28.96 358 SER A N 1
ATOM 1970 C CA . SER A 1 268 ? 27.600 13.705 -13.268 1.00 29.60 358 SER A CA 1
ATOM 1971 C C . SER A 1 268 ? 28.435 14.716 -14.128 1.00 32.06 358 SER A C 1
ATOM 1972 O O . SER A 1 268 ? 28.007 15.125 -15.228 1.00 29.64 358 SER A O 1
ATOM 1975 N N . ARG A 1 269 ? 29.600 15.132 -13.631 1.00 28.36 359 ARG A N 1
ATOM 1976 C CA . ARG A 1 269 ? 30.427 16.119 -14.384 1.00 33.28 359 ARG A CA 1
ATOM 1977 C C . ARG A 1 269 ? 31.922 15.750 -14.269 1.00 37.68 359 ARG A C 1
ATOM 1978 O O . ARG A 1 269 ? 32.321 15.151 -13.269 1.00 35.55 359 ARG A O 1
ATOM 1986 N N . PRO A 1 270 ? 32.758 16.102 -15.280 1.00 48.65 360 PRO A N 1
ATOM 1987 C CA . PRO A 1 270 ? 32.444 16.771 -16.566 1.00 50.47 360 PRO A CA 1
ATOM 1988 C C . PRO A 1 270 ? 31.572 15.923 -17.539 1.00 59.13 360 PRO A C 1
ATOM 1989 O O . PRO A 1 270 ? 31.975 14.836 -17.942 1.00 68.52 360 PRO A O 1
#

Sequence (270 aa):
GPLGSERIVSLNGDITEIIFALGMGEYVVGVDSSATYPPERTKMLPNIGYQRRLSAEGILSLNPTLVIGDEAAGPPETLAQIRAAGVPLAITADPPSLDAPQQKIRFVAQALGIPQRGERLAAQVEAEIAAARDLARRITNPPHVLFLYLRGTDVQQVAGRNTAVDVMIAAAGGINAAADAGIVEFKPLSPEVVIAAQPDVLLVLDKGLESVGGVDGLLKKIPGLADTPAGRQRRIIALDDLYLLGMGPRTGQALTDLTIAFYDAAQGSRP

InterPro domains:
  IPR002491 ABC transporter periplasmic binding domain [PF01497] (98-330)
  IPR002491 ABC transporter periplasmic binding domain [PS50983] (97-355)
  IPR050902 ABC Transporter Solute-Binding [PTHR30535] (20-355)

Radius of gyration: 20.0 Å; Cα contacts (8 Å, |Δi|>4): 550; chains: 1; bounding box: 50×44×56 Å